Protein AF-A0A9P1CPJ7-F1 (afdb_monomer)

InterPro domains:
  IPR000571 Zinc finger, CCCH-type [PS50103] (165-188)

Sequence (291 aa):
MANFRYLHTFIDEESAGVELPRSRSCPDLSQAHVDADEQNSPEHAMAIYVAELWPRTQILTGLMRVAPVQQPVAAVPVDGEEVESVAADELPTNMGPEEPILPDMAATETIAAEADMKTEMGRQEASQEEDAQKCDSAAATSSATPVRHALIQGSRGHPFLCARPCIRLAKGSCHMGDACVYCHHSTHPRFAALDKRQRLQVHNMDKSTFLWTLLPHISRSLADARLEAPELLEIIEWEVDAQQVYHRDRHLDRTLRQMPLSALLACIVARETNLQSLLQEQITQLRQRLP

Organism: NCBI:txid2562237

Mean predicted aligned error: 18.73 Å

Solvent-accessible surface area (backbone atoms only — not comparable to full-atom values): 19767 Å² total; per-residue (Å²): 137,85,83,82,78,81,79,77,81,80,77,85,84,81,76,77,89,74,89,72,84,81,80,92,80,75,84,83,87,84,80,81,91,72,81,88,66,92,73,75,46,70,66,52,58,49,51,52,52,54,62,63,46,55,64,56,52,53,57,56,58,62,74,64,66,70,72,81,78,80,77,84,87,77,88,77,92,75,85,85,81,91,79,80,90,80,79,90,83,84,87,78,91,81,89,79,88,83,78,84,82,76,86,76,87,78,92,87,77,92,76,89,76,89,79,90,73,90,78,87,82,82,91,77,89,76,88,76,88,83,81,91,79,85,75,93,72,75,91,69,81,71,77,76,68,79,74,66,51,75,72,23,67,8,24,24,20,62,90,44,53,25,41,63,72,31,70,48,43,78,73,72,59,55,92,54,61,69,77,31,68,36,11,63,64,90,81,70,83,90,58,52,72,79,51,78,66,52,47,51,50,62,68,68,43,55,71,41,61,41,48,56,65,46,46,67,43,48,56,48,42,29,57,77,66,72,51,90,54,67,70,62,48,49,61,52,52,75,62,33,68,89,86,70,90,76,87,82,56,68,68,56,52,58,42,54,66,46,38,43,47,38,56,58,51,46,56,48,50,76,68,38,75,87,51,28,62,62,50,52,50,51,53,50,55,54,29,69,76,35,102

Secondary structure (DSSP, 8-state):
-------------------------------------TT--HHHHHHHHHHHHHHHHHHHHHHT-PPP-PPP--PPP-----------------------------------------------------------------------GGGSGGGTTTTTTPPPB-HHHHTT--TTGGG--SB--S---------HHHHHHHHHS-HHHHHHHHHHHHHHHHHHTT---HHHHHHHHHTS-TT--PPP-HHHHHHHTTS-HHHHHHHHHTT-HHHHHHHHHHHHHHHHH--

Structure (mmCIF, N/CA/C/O backbone):
data_AF-A0A9P1CPJ7-F1
#
_entry.id   AF-A0A9P1CPJ7-F1
#
loop_
_atom_site.group_PDB
_atom_site.id
_atom_site.type_symbol
_atom_site.label_atom_id
_atom_site.label_alt_id
_atom_site.label_comp_id
_atom_site.label_asym_id
_atom_site.label_entity_id
_atom_site.label_seq_id
_atom_site.pdbx_PDB_ins_code
_atom_site.Cartn_x
_atom_site.Cartn_y
_atom_site.Cartn_z
_atom_site.occupancy
_atom_site.B_iso_or_equiv
_atom_site.auth_seq_id
_atom_site.auth_comp_id
_atom_site.auth_asym_id
_atom_site.auth_atom_id
_atom_site.pdbx_PDB_model_num
ATOM 1 N N . MET A 1 1 ? 2.812 25.144 -9.785 1.00 36.53 1 MET A N 1
ATOM 2 C CA . MET A 1 1 ? 1.570 24.411 -9.458 1.00 36.53 1 MET A CA 1
ATOM 3 C C . MET A 1 1 ? 1.273 23.464 -10.612 1.00 36.53 1 MET A C 1
ATOM 5 O O . MET A 1 1 ? 0.959 23.935 -11.696 1.00 36.53 1 MET A O 1
ATOM 9 N N . ALA A 1 2 ? 1.509 22.162 -10.441 1.00 30.84 2 ALA A N 1
ATOM 10 C CA . ALA A 1 2 ? 1.324 21.175 -11.506 1.00 30.84 2 ALA A CA 1
ATOM 11 C C . ALA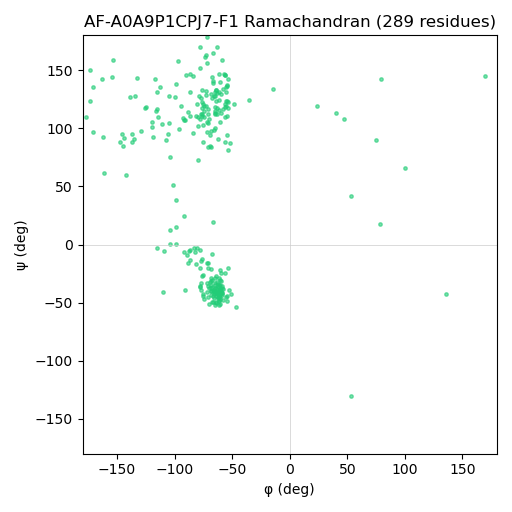 A 1 2 ? -0.123 20.659 -11.488 1.00 30.84 2 ALA A C 1
ATOM 13 O O . ALA A 1 2 ? -0.545 20.026 -10.525 1.00 30.84 2 ALA A O 1
ATOM 14 N N . ASN A 1 3 ? -0.876 20.963 -12.546 1.00 28.23 3 ASN A N 1
ATOM 15 C CA . ASN A 1 3 ? -2.240 20.483 -12.752 1.00 28.23 3 ASN A CA 1
ATOM 16 C C . ASN A 1 3 ? -2.207 19.013 -13.197 1.00 28.23 3 ASN A C 1
ATOM 18 O O . ASN A 1 3 ? -1.768 18.705 -14.306 1.00 28.23 3 ASN A O 1
ATOM 22 N N . PHE A 1 4 ? -2.681 18.102 -12.348 1.00 33.59 4 PHE A N 1
ATOM 23 C CA . PHE A 1 4 ? -2.887 16.703 -12.719 1.00 33.59 4 PHE A CA 1
ATOM 24 C C . PHE A 1 4 ? -4.198 16.568 -13.499 1.00 33.59 4 PHE A C 1
ATOM 26 O O . PHE A 1 4 ? -5.284 16.557 -12.926 1.00 33.59 4 PHE A O 1
ATOM 33 N N . ARG A 1 5 ? -4.101 16.445 -14.828 1.00 39.22 5 ARG A N 1
ATOM 34 C CA . ARG A 1 5 ? -5.216 15.991 -15.668 1.00 39.22 5 ARG A CA 1
ATOM 35 C C . ARG A 1 5 ? -5.365 14.477 -15.511 1.00 39.22 5 ARG A C 1
ATOM 37 O O . ARG A 1 5 ? -4.517 13.720 -15.981 1.00 39.22 5 ARG A O 1
ATOM 44 N N . TYR A 1 6 ? -6.442 14.041 -14.865 1.00 40.72 6 TYR A N 1
ATOM 45 C CA . TYR A 1 6 ? -6.896 12.654 -14.939 1.00 40.72 6 TYR A CA 1
ATOM 46 C C . TYR A 1 6 ? -7.328 12.361 -16.381 1.00 40.72 6 TYR A C 1
ATOM 48 O O . TYR A 1 6 ? -8.299 12.929 -16.876 1.00 40.72 6 TYR A O 1
ATOM 56 N N . LEU A 1 7 ? -6.591 11.487 -17.067 1.00 41.78 7 LEU A N 1
ATOM 57 C CA . LEU A 1 7 ? -7.043 10.903 -18.325 1.00 41.78 7 LEU A CA 1
ATOM 58 C C . LEU A 1 7 ? -8.174 9.923 -18.007 1.00 41.78 7 LEU A C 1
ATOM 60 O O . LEU A 1 7 ? -7.946 8.829 -17.488 1.00 41.78 7 LEU A O 1
ATOM 64 N N . HIS A 1 8 ? -9.394 10.362 -18.307 1.00 35.91 8 HIS A N 1
ATOM 65 C CA . HIS A 1 8 ? -10.575 9.521 -18.422 1.00 35.91 8 HIS A CA 1
ATOM 66 C C . HIS A 1 8 ? -10.260 8.392 -19.412 1.00 35.91 8 HIS A C 1
ATOM 68 O O . HIS A 1 8 ? -9.860 8.643 -20.549 1.00 35.91 8 HIS A O 1
ATOM 74 N N . THR A 1 9 ? -10.398 7.144 -18.975 1.00 43.84 9 THR A N 1
ATOM 75 C CA . THR A 1 9 ? -10.343 5.997 -19.882 1.00 43.84 9 THR A CA 1
ATOM 76 C C . THR A 1 9 ? -11.665 5.958 -20.639 1.00 43.84 9 THR A C 1
ATOM 78 O O . THR A 1 9 ? -12.698 5.603 -20.081 1.00 43.84 9 THR A O 1
ATOM 81 N N . PHE A 1 10 ? -11.633 6.409 -21.892 1.00 41.28 10 PHE A N 1
ATOM 82 C CA . PHE A 1 10 ? -12.694 6.185 -22.867 1.00 41.28 10 PHE A CA 1
ATOM 83 C C . PHE A 1 10 ? -12.766 4.683 -23.156 1.00 41.28 10 PHE A C 1
ATOM 85 O O . PHE A 1 10 ? -11.808 4.089 -23.652 1.00 41.28 10 PHE A O 1
ATOM 92 N N . ILE A 1 11 ? -13.887 4.069 -22.791 1.00 44.03 11 ILE A N 1
ATOM 93 C CA . ILE A 1 11 ? -14.372 2.859 -23.445 1.00 44.03 11 ILE A CA 1
ATOM 94 C C . ILE A 1 11 ? -15.281 3.389 -24.552 1.00 44.03 11 ILE A C 1
ATOM 96 O O . ILE A 1 11 ? -16.348 3.920 -24.253 1.00 44.03 11 ILE A O 1
ATOM 100 N N . ASP A 1 12 ? -14.830 3.311 -25.802 1.00 39.31 12 ASP A N 1
ATOM 101 C CA . ASP A 1 12 ? -15.698 3.515 -26.959 1.00 39.31 12 ASP A CA 1
ATOM 102 C C . ASP A 1 12 ? -16.676 2.333 -27.026 1.00 39.31 12 ASP A C 1
ATOM 104 O O . ASP A 1 12 ? -16.343 1.238 -27.481 1.00 39.31 12 ASP A O 1
ATOM 108 N N . GLU A 1 13 ? -17.886 2.542 -26.509 1.00 49.66 13 GLU A N 1
ATOM 109 C CA . GLU A 1 13 ? -19.037 1.670 -26.737 1.00 49.66 13 GLU A CA 1
ATOM 110 C C . GLU A 1 13 ? -19.658 1.980 -28.110 1.00 49.66 13 GLU A C 1
ATOM 112 O O . GLU A 1 13 ? -20.747 2.533 -28.211 1.00 49.66 13 GLU A O 1
ATOM 117 N N . GLU A 1 14 ? -18.988 1.578 -29.191 1.00 52.28 14 GLU A N 1
ATOM 118 C CA . GLU A 1 14 ? -19.657 1.302 -30.471 1.00 52.28 14 GLU A CA 1
ATOM 119 C C . GLU A 1 14 ? -19.759 -0.216 -30.650 1.00 52.28 14 GLU A C 1
ATOM 121 O O . GLU A 1 14 ? -19.010 -0.854 -31.387 1.00 52.28 14 GLU A O 1
ATOM 126 N N . SER A 1 15 ? -20.693 -0.826 -29.918 1.00 47.03 15 SER A N 1
ATOM 127 C CA . SER A 1 15 ? -21.110 -2.209 -30.159 1.00 47.03 15 SER A CA 1
ATOM 128 C C . SER A 1 15 ? -22.361 -2.209 -31.028 1.00 47.03 15 SER A C 1
ATOM 130 O O . SER A 1 15 ? -23.477 -2.010 -30.550 1.00 47.03 15 SER A O 1
ATOM 132 N N . ALA A 1 16 ? -22.154 -2.436 -32.325 1.00 50.25 16 ALA A N 1
ATOM 133 C CA . ALA A 1 16 ? -23.210 -2.781 -33.262 1.00 50.25 16 ALA A CA 1
ATOM 134 C C . ALA A 1 16 ? -23.968 -4.027 -32.770 1.00 50.25 16 ALA A C 1
ATOM 136 O O . ALA A 1 16 ? -23.368 -5.003 -32.313 1.00 50.25 16 ALA A O 1
ATOM 137 N N . GLY A 1 17 ? -25.298 -3.962 -32.853 1.00 51.03 17 GLY A N 1
ATOM 138 C CA . GLY A 1 17 ? -26.226 -4.953 -32.323 1.00 51.03 17 GLY A CA 1
ATOM 139 C C . GLY A 1 17 ? -25.956 -6.373 -32.816 1.00 51.03 17 GLY A C 1
ATOM 140 O O . GLY A 1 17 ? -26.220 -6.711 -33.967 1.00 51.03 17 GLY A O 1
ATOM 141 N N . VAL A 1 18 ? -25.495 -7.220 -31.900 1.00 56.03 18 VAL A N 1
ATOM 142 C CA . VAL A 1 18 ? -25.585 -8.674 -32.015 1.00 56.03 18 VAL A CA 1
ATOM 143 C C . VAL A 1 18 ? -26.589 -9.124 -30.961 1.00 56.03 18 VAL A C 1
ATOM 145 O O . VAL A 1 18 ? -26.296 -9.137 -29.766 1.00 56.03 18 VAL A O 1
ATOM 148 N N . GLU A 1 19 ? -27.803 -9.447 -31.404 1.00 51.88 19 GLU A N 1
ATOM 149 C CA . GLU A 1 19 ? -28.826 -10.070 -30.567 1.00 51.88 19 GLU A CA 1
ATOM 150 C C . GLU A 1 19 ? -28.353 -11.471 -30.160 1.00 51.88 19 GLU A C 1
ATOM 152 O O . GLU A 1 19 ? -28.453 -12.436 -30.917 1.00 51.88 19 GLU A O 1
ATOM 157 N N . LEU A 1 20 ? -27.805 -11.589 -28.951 1.00 52.75 20 LEU A N 1
ATOM 158 C CA . LEU A 1 20 ? -27.543 -12.890 -28.351 1.00 52.75 20 LEU A CA 1
ATOM 159 C C . LEU A 1 20 ? -28.862 -13.490 -27.828 1.00 52.75 20 LEU A C 1
ATOM 161 O O . LEU A 1 20 ? -29.622 -12.804 -27.135 1.00 52.75 20 LEU A O 1
ATOM 165 N N . PRO A 1 21 ? -29.147 -14.771 -28.121 1.00 54.56 21 PRO A N 1
ATOM 166 C CA . PRO A 1 21 ? -30.368 -15.430 -27.679 1.00 54.56 21 PRO A CA 1
ATOM 167 C C . PRO A 1 21 ? -30.406 -15.529 -26.150 1.00 54.56 21 PRO A C 1
ATOM 169 O O . PRO A 1 21 ? -29.515 -16.097 -25.518 1.00 54.56 21 PRO A O 1
ATOM 172 N N . ARG A 1 22 ? -31.471 -14.983 -25.551 1.00 43.69 22 ARG A N 1
ATOM 173 C CA . ARG A 1 22 ? -31.751 -15.071 -24.112 1.00 43.69 22 ARG A CA 1
ATOM 174 C C . ARG A 1 22 ? -31.964 -16.531 -23.706 1.00 43.69 22 ARG A C 1
ATOM 176 O O . ARG A 1 22 ? -32.963 -17.150 -24.075 1.00 43.69 22 ARG A O 1
ATOM 183 N N . SER A 1 23 ? -31.042 -17.065 -22.915 1.00 47.19 23 SER A N 1
ATOM 184 C CA . SER A 1 23 ? -31.164 -18.355 -22.240 1.00 47.19 23 SER A CA 1
ATOM 185 C C . SER A 1 23 ? -32.330 -18.319 -21.246 1.00 47.19 23 SER A C 1
ATOM 187 O O . SER A 1 23 ? -32.352 -17.539 -20.294 1.00 47.19 23 SER A O 1
ATOM 189 N N . ARG A 1 24 ? -33.328 -19.172 -21.492 1.00 51.59 24 ARG A N 1
ATOM 190 C CA . ARG A 1 24 ? -34.483 -19.408 -20.619 1.00 51.59 24 ARG A CA 1
ATOM 191 C C . ARG A 1 24 ? -34.060 -20.253 -19.419 1.00 51.59 24 ARG A C 1
ATOM 193 O O . ARG A 1 24 ? -34.143 -21.474 -19.474 1.00 51.59 24 ARG A O 1
ATOM 200 N N . SER A 1 25 ? -33.610 -19.619 -18.346 1.00 53.75 25 SER A N 1
ATOM 201 C CA . SER A 1 25 ? -33.363 -20.320 -17.080 1.00 53.75 25 SER A CA 1
ATOM 202 C C . SER A 1 25 ? -33.290 -19.346 -15.905 1.00 53.75 25 SER A C 1
ATOM 204 O O . SER A 1 25 ? -32.265 -19.246 -15.241 1.00 53.75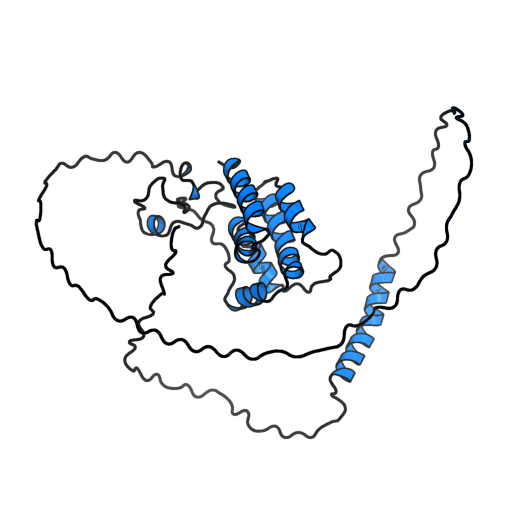 25 SER A O 1
ATOM 206 N N . CYS A 1 26 ? -34.386 -18.631 -15.651 1.00 42.28 26 CYS A N 1
ATOM 207 C CA . CYS A 1 26 ? -34.667 -18.056 -14.337 1.00 42.28 26 CYS A CA 1
ATOM 208 C C . CYS A 1 26 ? -36.054 -18.553 -13.911 1.00 42.28 26 CYS A C 1
ATOM 210 O O . CYS A 1 26 ? -37.014 -18.292 -14.640 1.00 42.28 26 CYS A O 1
ATOM 212 N N . PRO A 1 27 ? -36.177 -19.304 -12.803 1.00 48.94 27 PRO A N 1
ATOM 213 C CA . PRO A 1 27 ? -37.478 -19.639 -12.251 1.00 48.94 27 PRO A CA 1
ATOM 214 C C . PRO A 1 27 ? -38.164 -18.373 -11.729 1.00 48.94 27 PRO A C 1
ATOM 216 O O . PRO A 1 27 ? -37.536 -17.492 -11.141 1.00 48.94 27 PRO A O 1
ATOM 219 N N . ASP A 1 28 ? -39.460 -18.307 -12.002 1.00 43.84 28 ASP A N 1
ATOM 220 C CA . ASP A 1 28 ? -40.391 -17.274 -11.574 1.00 43.84 28 ASP A CA 1
ATOM 221 C C . ASP A 1 28 ? -40.530 -17.303 -10.040 1.00 43.84 28 ASP A C 1
ATOM 223 O O . ASP A 1 28 ? -40.913 -18.321 -9.465 1.00 43.84 28 ASP A O 1
ATOM 227 N N . LEU A 1 29 ? -40.162 -16.205 -9.372 1.00 50.62 29 LEU A N 1
ATOM 228 C CA . LEU A 1 29 ? -40.229 -16.045 -7.911 1.00 50.62 29 LEU A CA 1
ATOM 229 C C . LEU A 1 29 ? -41.559 -15.423 -7.450 1.00 50.62 29 LEU A C 1
ATOM 231 O O . LEU A 1 29 ? -41.627 -14.818 -6.382 1.00 50.62 29 LEU A O 1
ATOM 235 N N . SER A 1 30 ? -42.627 -15.560 -8.233 1.00 48.19 30 SER A N 1
ATOM 236 C CA . SER A 1 30 ? -43.932 -14.983 -7.912 1.00 48.19 30 SER A CA 1
ATOM 237 C C . SER A 1 30 ? -44.937 -15.993 -7.347 1.00 48.19 30 SER A C 1
ATOM 239 O O . SER A 1 30 ? -46.065 -16.049 -7.810 1.00 48.19 30 SER A O 1
ATOM 241 N N . GLN A 1 31 ? -44.584 -16.772 -6.314 1.00 54.25 31 GLN A N 1
ATOM 242 C CA . GLN A 1 31 ? -45.601 -17.364 -5.422 1.00 54.25 31 GLN A CA 1
ATOM 243 C C . GLN A 1 31 ? -44.996 -18.026 -4.178 1.00 54.25 31 GLN A C 1
ATOM 245 O O . GLN A 1 31 ? -44.620 -19.194 -4.183 1.00 54.25 31 GLN A O 1
ATOM 250 N N . ALA A 1 32 ? -44.979 -17.283 -3.074 1.00 43.94 32 ALA A N 1
ATOM 251 C CA . ALA A 1 32 ? -45.038 -17.857 -1.735 1.00 43.94 32 ALA A CA 1
ATOM 252 C C . ALA A 1 32 ? -45.848 -16.906 -0.848 1.00 43.94 32 ALA A C 1
ATOM 254 O O . ALA A 1 32 ? -45.319 -16.018 -0.188 1.00 43.94 32 ALA A O 1
ATOM 255 N N . HIS A 1 33 ? -47.165 -17.081 -0.916 1.00 51.22 33 HIS A N 1
ATOM 256 C CA . HIS A 1 33 ? -48.094 -16.666 0.123 1.00 51.22 33 HIS A CA 1
ATOM 257 C C . HIS A 1 33 ? -47.985 -17.737 1.212 1.00 51.22 33 HIS A C 1
ATOM 259 O O . HIS A 1 33 ? -48.386 -18.876 0.978 1.00 51.22 33 HIS A O 1
ATOM 265 N N . VAL A 1 34 ? -47.378 -17.413 2.351 1.00 49.34 34 VAL A N 1
ATOM 266 C CA . VAL A 1 34 ? -47.445 -18.250 3.553 1.00 49.34 34 VAL A CA 1
ATOM 267 C C . VAL A 1 34 ? -47.627 -17.316 4.733 1.00 49.34 34 VAL A C 1
ATOM 269 O O . VAL A 1 34 ? -46.920 -16.317 4.864 1.00 49.34 34 VAL A O 1
ATOM 272 N N . ASP A 1 35 ? -48.654 -17.627 5.502 1.00 43.06 35 ASP A N 1
ATOM 273 C CA . ASP A 1 35 ? -49.195 -16.834 6.584 1.00 43.06 35 ASP A CA 1
ATOM 274 C C . ASP A 1 35 ? -48.152 -16.486 7.649 1.00 43.06 35 ASP A C 1
ATOM 276 O O . ASP A 1 35 ? -47.222 -17.241 7.941 1.00 43.06 35 ASP A O 1
ATOM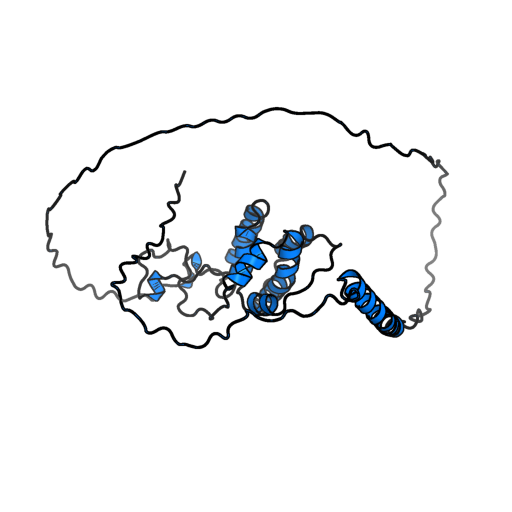 280 N N . ALA A 1 36 ? -48.327 -15.288 8.197 1.00 51.06 36 ALA A N 1
ATOM 281 C CA . ALA A 1 36 ? -47.535 -14.723 9.266 1.00 51.06 36 ALA A CA 1
ATOM 282 C C . ALA A 1 36 ? -47.638 -15.594 10.525 1.00 51.06 36 ALA A C 1
ATOM 284 O O . ALA A 1 36 ? -48.640 -15.551 11.234 1.00 51.06 36 ALA A O 1
ATOM 285 N N . ASP A 1 37 ? -46.578 -16.347 10.810 1.00 53.16 37 ASP A N 1
ATOM 286 C CA . ASP A 1 37 ? -46.319 -16.862 12.148 1.00 53.16 37 ASP A CA 1
ATOM 287 C C . ASP A 1 37 ? -45.544 -15.785 12.919 1.00 53.16 37 ASP A C 1
ATOM 289 O O . ASP A 1 37 ? -44.387 -15.464 12.627 1.00 53.16 37 ASP A O 1
ATOM 293 N N . GLU A 1 38 ? -46.218 -15.197 13.903 1.00 57.31 38 GLU A N 1
ATOM 294 C CA . GLU A 1 38 ? -45.816 -14.066 14.755 1.00 57.31 38 GLU A CA 1
ATOM 295 C C . GLU A 1 38 ? -44.630 -14.392 15.697 1.00 57.31 38 GLU A C 1
ATOM 297 O O . GLU A 1 38 ? -44.396 -13.717 16.696 1.00 57.31 38 GLU A O 1
ATOM 302 N N . GLN A 1 39 ? -43.863 -15.444 15.394 1.00 57.19 39 GLN A N 1
ATOM 303 C CA . GLN A 1 39 ? -42.756 -15.960 16.208 1.00 57.19 39 GLN A CA 1
ATOM 304 C C . GLN A 1 39 ? -41.372 -15.717 15.592 1.00 57.19 39 GLN A C 1
ATOM 306 O O . GLN A 1 39 ? -40.361 -15.945 16.252 1.00 57.19 39 GLN A O 1
ATOM 311 N N . ASN A 1 40 ? -41.298 -15.189 14.366 1.00 60.47 40 ASN A N 1
ATOM 312 C CA . ASN A 1 40 ? -40.032 -14.894 13.683 1.00 60.47 40 ASN A CA 1
ATOM 313 C C . ASN A 1 40 ? -39.624 -13.413 13.792 1.00 60.47 40 ASN A C 1
ATOM 315 O O . ASN A 1 40 ? -39.110 -12.816 12.845 1.00 60.47 40 ASN A O 1
ATOM 319 N N . SER A 1 41 ? -39.854 -12.800 14.959 1.00 76.31 41 SER A N 1
ATOM 320 C CA . SER A 1 41 ? -39.275 -11.486 15.245 1.00 76.31 41 SER A CA 1
ATOM 321 C C . SER A 1 41 ? -37.743 -11.610 15.283 1.00 76.31 41 SER A C 1
ATOM 323 O O . SER A 1 41 ? -37.224 -12.513 15.952 1.00 76.31 41 SER A O 1
ATOM 325 N N . PRO A 1 42 ? -36.992 -10.713 14.617 1.00 77.81 42 PRO A N 1
ATOM 326 C CA . PRO A 1 42 ? -35.529 -10.699 14.675 1.00 77.81 42 PRO A CA 1
ATOM 327 C C . PRO A 1 42 ? -34.998 -10.590 16.114 1.00 77.81 42 PRO A C 1
ATOM 329 O O . PRO A 1 42 ? -33.904 -11.071 16.408 1.00 77.81 42 PRO A O 1
ATOM 332 N N . GLU A 1 43 ? -35.791 -10.040 17.036 1.00 78.25 43 GLU A N 1
ATOM 333 C CA . GLU A 1 43 ? -35.470 -9.995 18.464 1.00 78.25 43 GLU A CA 1
ATOM 334 C C . GLU A 1 43 ? -35.482 -11.387 19.109 1.00 78.25 43 GLU A C 1
ATOM 336 O O . GLU A 1 43 ? -34.622 -11.691 19.935 1.00 78.25 43 GLU A O 1
ATOM 341 N N . HIS A 1 44 ? -36.395 -12.269 18.690 1.00 80.75 44 HIS A N 1
ATOM 342 C CA . HIS A 1 44 ? -36.479 -13.638 19.200 1.00 80.75 44 HIS A CA 1
ATOM 343 C C . HIS A 1 44 ? -35.312 -14.494 18.688 1.00 80.75 44 HIS A C 1
ATOM 345 O O . HIS A 1 44 ? -34.684 -15.221 19.458 1.00 80.75 44 HIS A O 1
ATOM 351 N N . ALA A 1 45 ? -34.944 -14.329 17.413 1.00 83.31 45 ALA A N 1
ATOM 352 C CA . ALA A 1 45 ? -33.756 -14.965 16.844 1.00 83.31 45 ALA A CA 1
ATOM 353 C C . ALA A 1 45 ? -32.465 -14.509 17.553 1.00 83.31 45 ALA A C 1
ATOM 355 O O . ALA A 1 45 ? -31.585 -15.325 17.839 1.00 83.31 45 ALA A O 1
ATOM 356 N N . MET A 1 46 ? -32.366 -13.221 17.897 1.00 86.81 46 MET A N 1
ATOM 357 C CA . MET A 1 46 ? -31.220 -12.681 18.629 1.00 86.81 46 MET A CA 1
ATOM 358 C C . MET A 1 46 ? -31.182 -13.161 20.089 1.00 86.81 46 MET A C 1
ATOM 360 O O . MET A 1 46 ? -30.108 -13.496 20.589 1.00 86.81 46 MET A O 1
ATOM 364 N N . ALA A 1 47 ? -32.335 -13.280 20.753 1.00 84.69 47 ALA A N 1
ATOM 365 C CA . ALA A 1 47 ? -32.430 -13.823 22.108 1.00 84.69 47 ALA A CA 1
ATOM 366 C C . ALA A 1 47 ? -31.986 -15.297 22.183 1.00 84.69 47 ALA A C 1
ATOM 368 O O . ALA A 1 47 ? -31.230 -15.659 23.086 1.00 84.69 47 ALA A O 1
ATOM 369 N N . ILE A 1 48 ? -32.383 -16.129 21.209 1.00 86.31 48 ILE A N 1
ATOM 370 C CA . ILE A 1 48 ? -31.938 -17.531 21.114 1.00 86.31 48 ILE A CA 1
ATOM 371 C C . ILE A 1 48 ? -30.417 -17.598 20.911 1.00 86.31 48 ILE A C 1
ATOM 373 O O . ILE A 1 48 ? -29.730 -18.339 21.613 1.00 86.31 48 ILE A O 1
ATOM 377 N N . TYR A 1 49 ? -29.869 -16.771 20.016 1.00 88.06 49 TYR A N 1
ATOM 378 C CA . TYR A 1 49 ? -28.428 -16.731 19.754 1.00 88.06 49 TYR A CA 1
ATOM 379 C C . TYR A 1 49 ? -27.605 -16.335 20.994 1.00 88.06 49 TYR A C 1
ATOM 381 O O . TYR A 1 49 ? -26.592 -16.969 21.298 1.00 88.06 49 TYR A O 1
ATOM 389 N N . VAL A 1 50 ? -28.050 -15.326 21.753 1.00 87.62 50 VAL A N 1
ATOM 390 C CA . VAL A 1 50 ? -27.387 -14.903 23.002 1.00 87.62 50 VAL A CA 1
ATOM 391 C C . VAL A 1 50 ? -27.471 -15.996 24.075 1.00 87.62 50 VAL A C 1
ATOM 393 O O . VAL A 1 50 ? -26.477 -16.261 24.758 1.00 87.62 50 VAL A O 1
ATOM 396 N N . ALA A 1 51 ? -28.616 -16.678 24.192 1.00 88.44 51 ALA A N 1
ATOM 397 C CA . ALA A 1 51 ? -28.800 -17.775 25.140 1.00 88.44 51 ALA A CA 1
ATOM 398 C C . ALA A 1 51 ? -27.896 -18.987 24.836 1.00 88.44 51 ALA A C 1
ATOM 400 O O . ALA A 1 51 ? -27.387 -19.613 25.764 1.00 88.44 51 ALA A O 1
ATOM 401 N N . GLU A 1 52 ? -27.629 -19.293 23.561 1.00 90.19 52 GLU A N 1
ATOM 402 C CA . GLU A 1 52 ? -26.703 -20.369 23.166 1.00 90.19 52 GLU A CA 1
ATOM 403 C C . GLU A 1 52 ? -25.217 -20.013 23.350 1.00 90.19 52 GLU A C 1
ATOM 405 O O . GLU A 1 52 ? -24.370 -20.895 23.537 1.00 90.19 52 GLU A O 1
ATOM 410 N N . LEU A 1 53 ? -24.871 -18.725 23.305 1.00 86.19 53 LEU A N 1
ATOM 411 C CA . LEU A 1 53 ? -23.495 -18.246 23.464 1.00 86.19 53 LEU A CA 1
ATOM 412 C C . LEU A 1 53 ? -23.018 -18.252 24.920 1.00 86.19 53 LEU A C 1
ATOM 414 O O . LEU A 1 53 ? -21.839 -18.513 25.171 1.00 86.19 53 LEU A O 1
ATOM 418 N N . TRP A 1 54 ? -23.917 -18.013 25.876 1.00 84.94 54 TRP A N 1
ATOM 419 C CA . TRP A 1 54 ? -23.571 -17.894 27.297 1.00 84.94 54 TRP A CA 1
ATOM 420 C C . TRP A 1 54 ? -22.944 -19.163 27.921 1.00 84.94 54 TRP A C 1
ATOM 422 O O . TRP A 1 54 ? -21.947 -19.053 28.638 1.00 84.94 54 TRP A O 1
ATOM 432 N N . PRO A 1 55 ? -23.413 -20.394 27.635 1.00 80.69 55 PRO A N 1
ATOM 433 C CA . PRO A 1 55 ? -22.756 -21.604 28.133 1.00 80.69 55 PRO A CA 1
ATOM 434 C C . PRO A 1 55 ? -21.376 -21.839 27.501 1.00 80.69 55 PRO A C 1
ATOM 436 O O . PRO A 1 55 ? -20.473 -22.375 28.144 1.00 80.69 55 PRO A O 1
ATOM 439 N N . ARG A 1 56 ? -21.184 -21.427 26.238 1.00 79.94 56 ARG A N 1
ATOM 440 C CA . ARG A 1 56 ? -19.917 -21.613 25.510 1.00 79.94 56 ARG A CA 1
ATOM 441 C C . ARG A 1 56 ? -18.810 -20.708 26.038 1.00 79.94 56 ARG A C 1
ATOM 443 O O . ARG A 1 56 ? -17.658 -21.139 26.099 1.00 79.94 56 ARG A O 1
ATOM 450 N N . THR A 1 57 ? -19.145 -19.491 26.460 1.00 72.69 57 THR A N 1
ATOM 451 C CA . THR A 1 57 ? -18.176 -18.587 27.090 1.00 72.69 57 THR A CA 1
ATOM 452 C C . THR A 1 57 ? -17.743 -19.096 28.463 1.00 72.69 57 THR A C 1
ATOM 454 O O . THR A 1 57 ? -16.549 -19.065 28.748 1.00 72.69 57 THR A O 1
ATOM 457 N N . GLN A 1 58 ? -18.638 -19.688 29.265 1.00 73.00 58 GLN A N 1
ATOM 458 C CA . GLN A 1 58 ? -18.265 -20.260 30.570 1.00 73.00 58 GLN A CA 1
ATOM 459 C C . GLN A 1 58 ? -17.251 -21.414 30.473 1.00 73.00 58 GLN A C 1
ATOM 461 O O . GLN A 1 58 ? -16.353 -21.512 31.312 1.00 73.00 58 GLN A O 1
ATOM 466 N N . ILE A 1 59 ? -17.334 -22.257 29.436 1.00 72.75 59 ILE A N 1
ATOM 467 C CA . ILE A 1 59 ? -16.361 -23.343 29.209 1.00 72.75 59 ILE A CA 1
ATOM 468 C C . ILE A 1 59 ? -14.972 -22.774 28.878 1.00 72.75 59 ILE A C 1
ATOM 470 O O . ILE A 1 59 ? -13.960 -23.266 29.379 1.00 72.75 59 ILE A O 1
ATOM 474 N N . LEU A 1 60 ? -14.916 -21.706 28.077 1.00 66.12 60 LEU A N 1
ATOM 475 C CA . LEU A 1 60 ? -13.663 -21.032 27.725 1.00 66.12 60 LEU A CA 1
ATOM 476 C C . LEU A 1 60 ? -13.033 -20.320 28.929 1.00 66.12 60 LEU A C 1
ATOM 478 O O . LEU A 1 60 ? -11.823 -20.413 29.125 1.00 66.12 60 LEU A O 1
ATOM 482 N N . THR A 1 61 ? -13.835 -19.673 29.777 1.00 66.56 61 THR A N 1
ATOM 483 C CA . THR A 1 61 ? -13.327 -19.014 30.990 1.00 66.56 61 THR A CA 1
ATOM 484 C C . THR A 1 61 ? -12.848 -20.027 32.037 1.00 66.56 61 THR A C 1
ATOM 486 O O . THR A 1 61 ? -11.870 -19.770 32.737 1.00 66.56 61 THR A O 1
ATOM 489 N N . GLY A 1 62 ? -13.468 -21.211 32.114 1.00 63.47 62 GLY A N 1
ATOM 490 C CA . GLY A 1 62 ? -13.034 -22.294 33.004 1.00 63.47 62 GLY A CA 1
ATOM 491 C C . GLY A 1 62 ? -11.655 -22.873 32.659 1.00 63.47 62 GLY A C 1
ATOM 492 O O . GLY A 1 62 ? -10.900 -23.230 33.562 1.00 63.47 62 GLY A O 1
ATOM 493 N N . LEU A 1 63 ? -11.291 -22.906 31.371 1.00 57.47 63 LEU A N 1
ATOM 494 C CA . LEU A 1 63 ? -9.987 -23.395 30.898 1.00 57.47 63 LEU A CA 1
ATOM 495 C C . LEU A 1 63 ? -8.834 -22.402 31.114 1.00 57.47 63 LEU A C 1
ATOM 497 O O . LEU A 1 63 ? -7.674 -22.799 31.043 1.00 57.47 63 LEU A O 1
ATOM 501 N N . MET A 1 64 ? -9.129 -21.134 31.420 1.00 54.44 64 MET A N 1
ATOM 502 C CA . MET A 1 64 ? -8.121 -20.096 31.670 1.00 54.44 64 MET A CA 1
ATOM 503 C C . MET A 1 64 ? -7.837 -19.838 33.155 1.00 54.44 64 MET A C 1
ATOM 505 O O . MET A 1 64 ? -7.183 -18.848 33.486 1.00 54.44 64 MET A O 1
ATOM 509 N N . ARG A 1 65 ? -8.249 -20.728 34.071 1.00 52.44 65 ARG A N 1
ATOM 510 C CA . ARG A 1 65 ? -7.686 -20.729 35.432 1.00 52.44 65 ARG A CA 1
ATOM 511 C C . ARG A 1 65 ? -6.227 -21.180 35.375 1.00 52.44 65 ARG A C 1
ATOM 513 O O . ARG A 1 65 ? -5.900 -22.344 35.587 1.00 52.44 65 ARG A O 1
ATOM 520 N N . VAL A 1 66 ? -5.355 -20.223 35.077 1.00 52.69 66 VAL A N 1
ATOM 521 C CA . VAL A 1 66 ? -3.913 -20.315 35.280 1.00 52.69 66 VAL A CA 1
ATOM 522 C C . VAL A 1 66 ? -3.696 -20.655 36.752 1.00 52.69 66 VAL A C 1
ATOM 524 O O . VAL A 1 66 ? -4.152 -19.931 37.639 1.00 52.69 66 VAL A O 1
ATOM 527 N N . ALA A 1 67 ? -3.065 -21.801 37.009 1.00 48.56 67 ALA A N 1
ATOM 528 C CA . ALA A 1 67 ? -2.659 -22.183 38.352 1.00 48.56 67 ALA A CA 1
ATOM 529 C C . ALA A 1 67 ? -1.806 -21.049 38.950 1.00 48.56 67 ALA A C 1
ATOM 531 O O . ALA A 1 67 ? -0.955 -20.510 38.236 1.00 48.56 67 ALA A O 1
ATOM 532 N N . PRO A 1 68 ? -2.017 -20.664 40.222 1.00 50.66 68 PRO A N 1
ATOM 533 C CA . PRO A 1 68 ? -1.193 -19.646 40.854 1.00 50.66 68 PRO A CA 1
ATOM 534 C C . PRO A 1 68 ? 0.269 -20.085 40.771 1.00 50.66 68 PRO A C 1
ATOM 536 O O . PRO A 1 68 ? 0.646 -21.145 41.275 1.00 50.66 68 PRO A O 1
ATOM 539 N N . VAL A 1 69 ? 1.074 -19.280 40.080 1.00 59.22 69 VAL A N 1
ATOM 540 C CA . VAL A 1 69 ? 2.521 -19.453 39.996 1.00 59.22 69 VAL A CA 1
ATOM 541 C C . VAL A 1 69 ? 3.054 -19.378 41.422 1.00 59.22 69 VAL A C 1
ATOM 543 O O . VAL A 1 69 ? 2.950 -18.343 42.078 1.00 59.22 69 VAL A O 1
ATOM 546 N N . GLN A 1 70 ? 3.581 -20.496 41.920 1.00 54.75 70 GLN A N 1
ATOM 547 C CA . GLN A 1 70 ? 4.314 -20.518 43.178 1.00 54.75 70 GLN A CA 1
ATOM 548 C C . GLN A 1 70 ? 5.531 -19.600 43.029 1.00 54.75 70 GLN A C 1
ATOM 550 O O . GLN A 1 70 ? 6.401 -19.841 42.193 1.00 54.75 70 GLN A O 1
ATOM 555 N N . GLN A 1 71 ? 5.562 -18.525 43.817 1.00 56.19 71 GLN A N 1
ATOM 556 C CA . GLN A 1 71 ? 6.723 -17.650 43.932 1.00 56.19 71 GLN A CA 1
ATOM 557 C C . GLN A 1 71 ? 7.908 -18.440 44.510 1.00 56.19 71 GLN A C 1
ATOM 559 O O . GLN A 1 71 ? 7.752 -19.077 45.556 1.00 56.19 71 GLN A O 1
ATOM 564 N N . PRO A 1 72 ? 9.102 -18.388 43.895 1.00 57.97 72 PRO A N 1
ATOM 565 C CA . PRO A 1 72 ? 10.304 -18.881 44.539 1.00 57.97 72 PRO A CA 1
ATOM 566 C C . PRO A 1 72 ? 10.728 -17.920 45.655 1.00 57.97 72 PRO A C 1
ATOM 568 O O . PRO A 1 72 ? 11.030 -16.748 45.434 1.00 57.97 72 PRO A O 1
ATOM 571 N N . VAL A 1 73 ? 10.745 -18.462 46.868 1.00 57.06 73 VAL A N 1
ATOM 572 C CA . VAL A 1 73 ? 11.321 -17.869 48.072 1.00 57.06 73 VAL A CA 1
ATOM 573 C C . VAL A 1 73 ? 12.845 -17.970 47.977 1.00 57.06 73 VAL A C 1
ATOM 575 O O . VAL A 1 73 ? 13.380 -19.075 48.004 1.00 57.06 73 VAL A O 1
ATOM 578 N N . ALA A 1 74 ? 13.539 -16.836 47.902 1.00 49.31 74 ALA A N 1
ATOM 579 C CA . ALA A 1 74 ? 14.916 -16.688 48.381 1.00 49.31 74 ALA A CA 1
ATOM 580 C C . ALA A 1 74 ? 15.239 -15.195 48.539 1.00 49.31 74 ALA A C 1
ATOM 582 O O . ALA A 1 74 ? 15.644 -14.519 47.597 1.00 49.31 74 ALA A O 1
ATOM 583 N N . ALA A 1 75 ? 15.013 -14.687 49.749 1.00 43.69 75 ALA A N 1
ATOM 584 C CA . ALA A 1 75 ? 15.470 -13.376 50.179 1.00 43.69 75 ALA A CA 1
ATOM 585 C C . ALA A 1 75 ? 16.990 -13.408 50.406 1.00 43.69 75 ALA A C 1
ATOM 587 O O . ALA A 1 75 ? 17.491 -14.266 51.134 1.00 43.69 75 ALA A O 1
ATOM 588 N N . VAL A 1 76 ? 17.706 -12.458 49.806 1.00 57.28 76 VAL A N 1
ATOM 589 C CA . VAL A 1 76 ? 19.060 -12.067 50.214 1.00 57.28 76 VAL A CA 1
ATOM 590 C C . VAL A 1 76 ? 18.911 -10.795 51.055 1.00 57.28 76 VAL A C 1
ATOM 592 O O . VAL A 1 76 ? 18.257 -9.861 50.587 1.00 57.28 76 VAL A O 1
ATOM 595 N N . PRO A 1 77 ? 19.459 -10.741 52.281 1.00 56.41 77 PRO A N 1
ATOM 596 C CA . PRO A 1 77 ? 19.436 -9.536 53.095 1.00 56.41 77 PRO A CA 1
ATOM 597 C C . PRO A 1 77 ? 20.494 -8.562 52.569 1.00 56.41 77 PRO A C 1
ATOM 599 O O . PRO A 1 77 ? 21.662 -8.926 52.432 1.00 56.41 77 PRO A O 1
ATOM 602 N N . VAL A 1 78 ? 20.081 -7.335 52.259 1.00 60.47 78 VAL A N 1
ATOM 603 C CA . VAL A 1 78 ? 20.991 -6.202 52.078 1.00 60.47 78 VAL A CA 1
ATOM 604 C C . VAL A 1 78 ? 20.659 -5.209 53.177 1.00 60.47 78 VAL A C 1
ATOM 606 O O . VAL A 1 78 ? 19.528 -4.732 53.275 1.00 60.47 78 VAL A O 1
ATOM 609 N N . ASP A 1 79 ? 21.656 -5.013 54.034 1.00 51.28 79 ASP A N 1
ATOM 610 C CA . ASP A 1 79 ? 21.668 -4.095 55.160 1.00 51.28 79 ASP A CA 1
ATOM 611 C C . ASP A 1 79 ? 21.386 -2.656 54.723 1.00 51.28 79 ASP A C 1
ATOM 613 O O . ASP A 1 79 ? 21.709 -2.234 53.611 1.00 51.28 79 ASP A O 1
ATOM 617 N N . GLY A 1 80 ? 20.712 -1.945 55.620 1.00 52.62 80 GLY A N 1
ATOM 618 C CA . GLY A 1 80 ? 20.079 -0.673 55.343 1.00 52.62 80 GLY A CA 1
ATOM 619 C C . GLY A 1 80 ? 21.001 0.533 55.295 1.00 52.62 80 GLY A C 1
ATOM 620 O O . GLY A 1 80 ? 22.133 0.513 55.762 1.00 52.62 80 GLY A O 1
ATOM 621 N N . GLU A 1 81 ? 20.409 1.624 54.828 1.00 51.41 81 GLU A N 1
ATOM 622 C CA . GLU A 1 81 ? 20.684 2.955 55.342 1.00 51.41 81 GLU A CA 1
ATOM 623 C C . GLU A 1 81 ? 19.347 3.669 55.546 1.00 51.41 81 GLU A C 1
ATOM 625 O O . GLU A 1 81 ? 18.470 3.691 54.679 1.00 51.41 81 GLU A O 1
ATOM 630 N N . GLU A 1 82 ? 19.192 4.180 56.762 1.00 54.28 82 GLU A N 1
ATOM 631 C CA . GLU A 1 82 ? 18.115 5.044 57.207 1.00 54.28 82 GLU A CA 1
ATOM 632 C C . GLU A 1 82 ? 18.233 6.398 56.502 1.00 54.28 82 GLU A C 1
ATOM 634 O O . GLU A 1 82 ? 19.266 7.054 56.609 1.00 54.28 82 GLU A O 1
ATOM 639 N N . VAL A 1 83 ? 17.167 6.860 55.844 1.00 51.53 83 VAL A N 1
ATOM 640 C CA . VAL A 1 83 ? 17.003 8.289 55.554 1.00 51.53 83 VAL A CA 1
ATOM 641 C C . VAL A 1 83 ? 15.555 8.694 55.816 1.00 51.53 83 VAL A C 1
ATOM 643 O O . VAL A 1 83 ? 14.651 8.475 55.017 1.00 51.53 83 VAL A O 1
ATOM 646 N N . GLU A 1 84 ? 15.379 9.199 57.031 1.00 51.94 84 GLU A N 1
ATOM 647 C CA . GLU A 1 84 ? 14.706 10.449 57.380 1.00 51.94 84 GLU A CA 1
ATOM 648 C C . GLU A 1 84 ? 13.335 10.766 56.751 1.00 51.94 84 GLU A C 1
ATOM 650 O O . GLU A 1 84 ? 13.171 11.175 55.604 1.00 51.94 84 GLU A O 1
ATOM 655 N N . SER A 1 85 ? 12.340 10.654 57.627 1.00 51.03 85 SER A N 1
ATOM 656 C CA . SER A 1 85 ? 10.983 11.175 57.540 1.00 51.03 85 SER A CA 1
ATOM 657 C C . SER A 1 85 ? 10.919 12.685 57.294 1.00 51.03 85 SER A C 1
ATOM 659 O O . SER A 1 85 ? 11.461 13.457 58.087 1.00 51.03 85 SER A O 1
ATOM 661 N N . VAL A 1 86 ? 10.109 13.112 56.322 1.00 53.66 86 VAL A N 1
ATOM 662 C CA . VAL A 1 86 ? 9.507 14.454 56.321 1.00 53.66 86 VAL A CA 1
ATOM 663 C C . VAL A 1 86 ? 8.015 14.347 56.015 1.00 53.66 86 VAL A C 1
ATOM 665 O O . VAL A 1 86 ? 7.558 13.456 55.305 1.00 53.66 86 VAL A O 1
ATOM 668 N N . ALA A 1 87 ? 7.283 15.218 56.692 1.00 45.00 87 ALA A N 1
ATOM 669 C CA . ALA A 1 87 ? 5.899 15.117 57.091 1.00 45.00 87 ALA A CA 1
ATOM 670 C C . ALA A 1 87 ? 4.848 15.276 55.980 1.00 45.00 87 ALA A C 1
ATOM 672 O O . ALA A 1 87 ? 5.100 15.800 54.901 1.00 45.00 87 ALA A O 1
ATOM 673 N N . ALA A 1 88 ? 3.655 14.820 56.368 1.00 52.50 88 ALA A N 1
ATOM 674 C CA . ALA A 1 88 ? 2.316 15.185 55.926 1.00 52.50 88 ALA A CA 1
ATOM 675 C C . ALA A 1 88 ? 2.185 16.474 55.103 1.00 52.50 88 ALA A C 1
ATOM 677 O O . ALA A 1 88 ? 2.624 17.530 55.550 1.00 52.50 88 ALA A O 1
ATOM 678 N N . ASP A 1 89 ? 1.426 16.395 54.008 1.00 47.69 89 ASP A N 1
ATOM 679 C CA . ASP A 1 89 ? 0.518 17.479 53.650 1.00 47.69 89 ASP A CA 1
ATOM 680 C C . ASP A 1 89 ? -0.670 16.964 52.821 1.00 47.69 89 ASP A C 1
ATOM 682 O O . ASP A 1 89 ? -0.663 15.857 52.282 1.00 47.69 89 ASP A O 1
ATOM 686 N N . GLU A 1 90 ? -1.727 17.755 52.843 1.00 54.50 90 GLU A N 1
ATOM 687 C CA . GLU A 1 90 ? -3.125 17.354 52.874 1.00 54.50 90 GLU A CA 1
ATOM 688 C C . GLU A 1 90 ? -3.759 16.881 51.551 1.00 54.50 90 GLU A C 1
ATOM 690 O O . GLU A 1 90 ? -3.433 17.307 50.443 1.00 54.50 90 GLU A O 1
ATOM 695 N N . LEU A 1 91 ? -4.767 16.016 51.708 1.00 57.56 91 LEU A N 1
ATOM 696 C CA . LEU A 1 91 ? -5.808 15.735 50.718 1.00 57.56 91 LEU A CA 1
ATOM 697 C C . LEU A 1 91 ? -6.701 16.968 50.515 1.00 57.56 91 LEU A C 1
ATOM 699 O O . LEU A 1 91 ? -7.192 17.518 51.500 1.00 57.56 91 LEU A O 1
ATOM 703 N N . PRO A 1 92 ? -7.118 17.249 49.271 1.00 62.22 92 PRO A N 1
ATOM 704 C CA . PRO A 1 92 ? -8.435 17.816 49.045 1.00 62.22 92 PRO A CA 1
ATOM 705 C C . PRO A 1 92 ? -9.319 16.839 48.267 1.00 62.22 92 PRO A C 1
ATOM 707 O O . PRO A 1 92 ? -9.170 16.608 47.069 1.00 62.22 92 PRO A O 1
ATOM 710 N N . THR A 1 93 ? -10.309 16.307 48.979 1.00 54.19 93 THR A N 1
ATOM 711 C CA . THR A 1 93 ? -11.611 15.932 48.425 1.00 54.19 93 THR A CA 1
ATOM 712 C C . THR A 1 93 ? -12.237 17.143 47.741 1.00 54.19 93 THR A C 1
ATOM 714 O O . THR A 1 93 ? -12.513 18.135 48.416 1.00 54.19 93 THR A O 1
ATOM 717 N N . ASN A 1 94 ? -12.529 17.052 46.442 1.00 56.12 94 ASN A N 1
ATOM 718 C CA . ASN A 1 94 ? -13.470 17.966 45.807 1.00 56.12 94 ASN A CA 1
ATOM 719 C C . ASN A 1 94 ? -14.580 17.186 45.095 1.00 56.12 94 ASN A C 1
ATOM 721 O O . ASN A 1 94 ? -14.337 16.378 44.201 1.00 56.12 94 ASN A O 1
ATOM 725 N N . MET A 1 95 ? -15.792 17.419 45.590 1.00 51.28 95 MET A N 1
ATOM 726 C CA . MET A 1 95 ? -17.074 16.965 45.075 1.00 51.28 95 MET A CA 1
ATOM 727 C C . MET A 1 95 ? -17.555 17.976 44.035 1.00 51.28 95 MET A C 1
ATOM 729 O O . MET A 1 95 ? -17.639 19.163 44.339 1.00 51.28 95 MET A O 1
ATOM 733 N N . GLY A 1 96 ? -17.972 17.509 42.863 1.00 53.19 96 GLY A N 1
ATOM 734 C CA . GLY A 1 96 ? -18.754 18.331 41.945 1.00 53.19 96 GLY A CA 1
ATOM 735 C C . GLY A 1 96 ? -19.189 17.563 40.700 1.00 53.19 96 GLY A C 1
ATOM 736 O O . GLY A 1 96 ? -18.336 17.246 39.876 1.00 53.19 96 GLY A O 1
ATOM 737 N N . PRO A 1 97 ? -20.484 17.245 40.537 1.00 59.97 97 PRO A N 1
ATOM 738 C CA . PRO A 1 97 ? -21.039 16.892 39.240 1.00 59.97 97 PRO A CA 1
ATOM 739 C C . PRO A 1 97 ? -21.342 18.185 38.468 1.00 59.97 97 PRO A C 1
ATOM 741 O O . PRO A 1 97 ? -22.246 18.931 38.838 1.00 59.97 97 PRO A O 1
ATOM 744 N N . GLU A 1 98 ? -20.578 18.462 37.410 1.00 54.59 98 GLU A N 1
ATOM 745 C CA . GLU A 1 98 ? -20.942 19.494 36.435 1.00 54.59 98 GLU A CA 1
ATOM 746 C C . GLU A 1 98 ? -22.048 18.957 35.515 1.00 54.59 98 GLU A C 1
ATOM 748 O O . GLU A 1 98 ? -21.874 17.966 34.802 1.00 54.59 98 GLU A O 1
ATOM 753 N N . GLU A 1 99 ? -23.208 19.612 35.563 1.00 61.94 99 GLU A N 1
ATOM 754 C CA . GLU A 1 99 ? -24.286 19.455 34.590 1.00 61.94 99 GLU A CA 1
ATOM 755 C C . GLU A 1 99 ? -23.828 19.942 33.203 1.00 61.94 99 GLU A C 1
ATOM 757 O O . GLU A 1 99 ? -23.340 21.070 33.079 1.00 61.94 99 GLU A O 1
ATOM 762 N N . PRO A 1 100 ? -24.028 19.161 32.128 1.00 64.88 100 PRO A N 1
ATOM 763 C CA . PRO A 1 100 ? -23.826 19.659 30.778 1.00 64.88 100 PRO A CA 1
ATOM 764 C C . PRO A 1 100 ? -24.981 20.587 30.375 1.00 64.88 100 PRO A C 1
ATOM 766 O O . PRO A 1 100 ? -26.108 20.156 30.132 1.00 64.88 100 PRO A O 1
ATOM 769 N N . ILE A 1 101 ? -24.666 21.878 30.273 1.00 58.25 101 ILE A N 1
ATOM 770 C CA . ILE A 1 101 ? -25.504 22.905 29.649 1.00 58.25 101 ILE A CA 1
ATOM 771 C C . ILE A 1 101 ? -25.617 22.584 28.152 1.00 58.25 101 ILE A C 1
ATOM 773 O O . ILE A 1 101 ? -24.641 22.676 27.409 1.00 58.25 101 ILE A O 1
ATOM 777 N N . LEU A 1 102 ? -26.817 22.210 27.710 1.00 52.88 102 LEU A N 1
ATOM 778 C CA . LEU A 1 102 ? -27.189 22.132 26.298 1.00 52.88 102 LEU A CA 1
ATOM 779 C C . LEU A 1 102 ? -27.435 23.551 25.756 1.00 52.88 102 LEU A C 1
ATOM 781 O O . LEU A 1 102 ? -28.324 24.232 26.272 1.00 52.88 102 LEU A O 1
ATOM 785 N N . PRO A 1 103 ? -26.732 24.008 24.705 1.00 64.38 103 PRO A N 1
ATOM 786 C CA . PRO A 1 103 ? -27.221 25.112 23.901 1.00 64.38 103 PRO A CA 1
ATOM 787 C C . PRO A 1 103 ? -28.273 24.591 22.919 1.00 64.38 103 PRO A C 1
ATOM 789 O O . PRO A 1 103 ? -27.987 23.856 21.973 1.00 64.38 103 PRO A O 1
ATOM 792 N N . ASP A 1 104 ? -29.506 24.987 23.203 1.00 47.62 104 ASP A N 1
ATOM 793 C CA . ASP A 1 104 ? -30.619 25.012 22.270 1.00 47.62 104 ASP A CA 1
ATOM 794 C C . ASP A 1 104 ? -30.438 26.180 21.281 1.00 47.62 104 ASP A C 1
ATOM 796 O O . ASP A 1 104 ? -29.763 27.166 21.592 1.00 47.62 104 ASP A O 1
ATOM 800 N N . MET A 1 105 ? -31.151 26.104 20.154 1.00 52.47 105 MET A N 1
ATOM 801 C CA . MET A 1 105 ? -31.347 27.166 19.151 1.00 52.47 105 MET A CA 1
ATOM 802 C C . MET A 1 105 ? -30.192 27.388 18.154 1.00 52.47 105 MET A C 1
ATOM 804 O O . MET A 1 105 ? -29.023 27.405 18.501 1.00 52.47 105 MET A O 1
ATOM 808 N N . ALA A 1 106 ? -30.410 27.684 16.878 1.00 43.31 106 ALA A N 1
ATOM 809 C CA . ALA A 1 106 ? -31.563 27.653 15.993 1.00 43.31 106 ALA A CA 1
ATOM 810 C C . ALA A 1 106 ? -31.023 27.982 14.585 1.00 43.31 106 ALA A C 1
ATOM 812 O O . ALA A 1 106 ? -30.033 28.693 14.438 1.00 43.31 106 ALA A O 1
ATOM 813 N N . ALA A 1 107 ? -31.702 27.435 13.578 1.00 48.88 107 ALA A N 1
ATOM 814 C CA . ALA A 1 107 ? -32.021 28.019 12.274 1.00 48.88 107 ALA A CA 1
ATOM 815 C C . ALA A 1 107 ? -31.136 29.154 11.705 1.00 48.88 107 ALA A C 1
ATOM 817 O O . ALA A 1 107 ? -31.126 30.260 12.229 1.00 48.88 107 ALA A O 1
ATOM 818 N N . THR A 1 108 ? -30.521 28.907 10.545 1.00 47.09 108 THR A N 1
ATOM 819 C CA . THR A 1 108 ? -30.341 29.803 9.370 1.00 47.09 108 THR A CA 1
ATOM 820 C C . THR A 1 108 ? -29.345 29.084 8.442 1.00 47.09 108 THR A C 1
ATOM 822 O O . THR A 1 108 ? -28.479 28.362 8.913 1.00 47.09 108 THR A O 1
ATOM 825 N N . GLU A 1 109 ? -29.372 29.111 7.120 1.00 49.16 109 GLU A N 1
ATOM 826 C CA . GLU A 1 109 ? -30.214 29.725 6.113 1.00 49.16 109 GLU A CA 1
ATOM 827 C C . GLU A 1 109 ? -29.890 28.979 4.811 1.00 49.16 109 GLU A C 1
ATOM 829 O O . GLU A 1 109 ? -28.753 28.597 4.533 1.00 49.16 109 GLU A O 1
ATOM 834 N N . THR A 1 110 ? -30.922 28.764 4.011 1.00 48.94 110 THR A N 1
ATOM 835 C CA . THR A 1 110 ? -30.846 28.434 2.593 1.00 48.94 110 THR A CA 1
ATOM 836 C C . THR A 1 110 ? -30.035 29.483 1.837 1.00 48.94 110 THR A C 1
ATOM 838 O O . THR A 1 110 ? -30.441 30.642 1.808 1.00 48.94 110 THR A O 1
ATOM 841 N N . ILE A 1 111 ? -28.975 29.081 1.132 1.00 49.09 111 ILE A N 1
ATOM 842 C CA . ILE A 1 111 ? -28.450 29.869 0.012 1.00 49.09 111 ILE A CA 1
ATOM 843 C C . ILE A 1 111 ? -28.297 28.945 -1.190 1.00 49.09 111 ILE A C 1
ATOM 845 O O . ILE A 1 111 ? -27.333 28.197 -1.337 1.00 49.09 111 ILE A O 1
ATOM 849 N N . ALA A 1 112 ? -29.320 29.010 -2.037 1.00 47.00 112 ALA A N 1
ATOM 850 C CA . ALA A 1 112 ? -29.217 28.705 -3.447 1.00 47.00 112 ALA A CA 1
ATOM 851 C C . ALA A 1 112 ? -28.273 29.722 -4.102 1.00 47.00 112 ALA A C 1
ATOM 853 O O . ALA A 1 112 ? -28.423 30.926 -3.903 1.00 47.00 112 ALA A O 1
ATOM 854 N N . ALA A 1 113 ? -27.332 29.242 -4.907 1.00 48.44 113 ALA A N 1
ATOM 855 C CA . ALA A 1 113 ? -26.660 30.062 -5.902 1.00 48.44 113 ALA A CA 1
ATOM 856 C C . ALA A 1 113 ? -26.359 29.191 -7.120 1.00 48.44 113 ALA A C 1
ATOM 858 O O . ALA A 1 113 ? -25.379 28.450 -7.180 1.00 48.44 113 ALA A O 1
ATOM 859 N N . GLU A 1 114 ? -27.281 29.278 -8.071 1.00 51.16 114 GLU A N 1
ATOM 860 C CA . GLU A 1 114 ? -27.062 28.990 -9.476 1.00 51.16 114 GLU A CA 1
ATOM 861 C C . GLU A 1 114 ? -25.939 29.901 -9.997 1.00 51.16 114 GLU A C 1
ATOM 863 O O . GLU A 1 114 ? -25.948 31.108 -9.754 1.00 51.16 114 GLU A O 1
ATOM 868 N N . ALA A 1 115 ? -24.981 29.340 -10.732 1.00 53.78 115 ALA A N 1
ATOM 869 C CA . ALA A 1 115 ? -24.096 30.112 -11.597 1.00 53.78 115 ALA A CA 1
ATOM 870 C C . ALA A 1 115 ? -23.718 29.266 -12.815 1.00 53.78 115 ALA A C 1
ATOM 872 O O . ALA A 1 115 ? -22.736 28.525 -12.841 1.00 53.78 115 ALA A O 1
ATOM 873 N N . ASP A 1 116 ? -24.587 29.397 -13.809 1.00 58.53 116 ASP A N 1
ATOM 874 C CA . ASP A 1 116 ? -24.344 29.243 -15.233 1.00 58.53 116 ASP A CA 1
ATOM 875 C C . ASP A 1 116 ? -23.098 30.042 -15.656 1.00 58.53 116 ASP A C 1
ATOM 877 O O . ASP A 1 116 ? -23.057 31.261 -15.496 1.00 58.53 116 ASP A O 1
ATOM 881 N N . MET A 1 117 ? -22.086 29.370 -16.209 1.00 58.06 117 MET A N 1
ATOM 882 C CA . MET A 1 117 ? -21.088 30.009 -17.071 1.00 58.06 117 MET A CA 1
ATOM 883 C C . MET A 1 117 ? -20.673 29.053 -18.188 1.00 58.06 117 MET A C 1
ATOM 885 O O . MET A 1 117 ? -19.718 28.282 -18.089 1.00 58.06 117 MET A O 1
ATOM 889 N N . LYS A 1 118 ? -21.393 29.179 -19.307 1.00 52.94 118 LYS A N 1
ATOM 890 C CA . LYS A 1 118 ? -20.856 29.028 -20.665 1.00 52.94 118 LYS A CA 1
ATOM 891 C C . LYS A 1 118 ? -19.425 29.574 -20.752 1.00 52.94 118 LYS A C 1
ATOM 893 O O . LYS A 1 118 ? -19.189 30.757 -20.520 1.00 52.94 118 LYS A O 1
ATOM 898 N N . THR A 1 119 ? -18.479 28.755 -21.198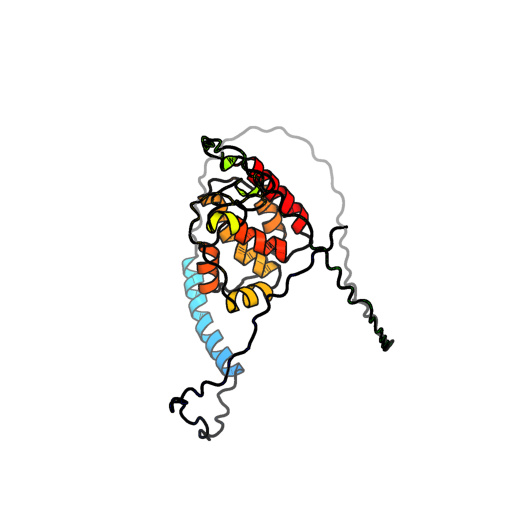 1.00 57.97 119 THR A N 1
ATOM 899 C CA . THR A 1 119 ? -17.295 29.255 -21.910 1.00 57.97 119 THR A CA 1
ATOM 900 C C . THR A 1 119 ? -17.020 28.343 -23.096 1.00 57.97 119 THR A C 1
ATOM 902 O O . THR A 1 119 ? -16.309 27.346 -23.031 1.00 57.97 119 THR A O 1
ATOM 905 N N . GLU A 1 120 ? -17.683 28.717 -24.180 1.00 60.03 120 GLU A N 1
ATOM 906 C CA . GLU A 1 120 ? -17.302 28.495 -25.564 1.00 60.03 120 GLU A CA 1
ATOM 907 C C . GLU A 1 120 ? -16.008 29.272 -25.833 1.00 60.03 120 GLU A C 1
ATOM 909 O O . GLU A 1 120 ? -15.962 30.458 -25.524 1.00 60.03 120 GLU A O 1
ATOM 914 N N . MET A 1 121 ? -14.966 28.621 -26.363 1.00 45.38 121 MET A N 1
ATOM 915 C CA . MET A 1 121 ? -13.930 29.243 -27.202 1.00 45.38 121 MET A CA 1
ATOM 916 C C . MET A 1 121 ? -12.970 28.186 -27.764 1.00 45.38 121 MET A C 1
ATOM 918 O O . MET A 1 121 ? -12.275 27.492 -27.027 1.00 45.38 121 MET A O 1
ATOM 922 N N . GLY A 1 122 ? -12.863 28.168 -29.095 1.00 44.47 122 GLY A N 1
ATOM 923 C CA . GLY A 1 122 ? -11.545 28.143 -29.730 1.00 44.47 122 GLY A CA 1
ATOM 924 C C . GLY A 1 122 ? -11.022 26.802 -30.230 1.00 44.47 122 GLY A C 1
ATOM 925 O O . GLY A 1 122 ? -9.972 26.342 -29.794 1.00 44.47 122 GLY A O 1
ATOM 926 N N . ARG A 1 123 ? -11.692 26.235 -31.236 1.00 52.38 123 ARG A N 1
ATOM 927 C CA . ARG A 1 123 ? -11.074 25.329 -32.212 1.00 52.38 123 ARG A CA 1
ATOM 928 C C . ARG A 1 123 ? -10.132 26.161 -33.092 1.00 52.38 123 ARG A C 1
ATOM 930 O O . ARG A 1 123 ? -10.603 26.953 -33.901 1.00 52.38 123 ARG A O 1
ATOM 937 N N . GLN A 1 124 ? -8.822 26.005 -32.921 1.00 49.38 124 GLN A N 1
ATOM 938 C CA . GLN A 1 124 ? -7.830 26.462 -33.894 1.00 49.38 124 GLN A CA 1
ATOM 939 C C . GLN A 1 124 ? -7.028 25.260 -34.378 1.00 49.38 124 GLN A C 1
ATOM 941 O O . GLN A 1 124 ? -6.208 24.683 -33.668 1.00 49.38 124 GLN A O 1
ATOM 946 N N . GLU A 1 125 ? -7.355 24.883 -35.607 1.00 49.88 125 GLU A N 1
ATOM 947 C CA . GLU A 1 125 ? -6.593 24.004 -36.474 1.00 49.88 125 GLU A CA 1
ATOM 948 C C . GLU A 1 125 ? -5.346 24.780 -36.918 1.00 49.88 125 GLU A C 1
ATOM 950 O O . GLU A 1 125 ? -5.449 25.823 -37.561 1.00 49.88 125 GLU A O 1
ATOM 955 N N . ALA A 1 126 ? -4.168 24.296 -36.530 1.00 46.62 126 ALA A N 1
ATOM 956 C CA . ALA A 1 126 ? -2.894 24.746 -37.069 1.00 46.62 126 ALA A CA 1
ATOM 957 C C . ALA A 1 126 ? -2.217 23.544 -37.725 1.00 46.62 126 ALA A C 1
ATOM 959 O O . ALA A 1 126 ? -1.545 22.732 -37.091 1.00 46.62 126 ALA A O 1
ATOM 960 N N . SER A 1 127 ? -2.480 23.434 -39.019 1.00 50.81 127 SER A N 1
ATOM 961 C CA . SER A 1 127 ? -1.688 22.727 -40.009 1.00 50.81 127 SER A CA 1
ATOM 962 C C . SER A 1 127 ? -0.265 23.288 -40.042 1.00 50.81 127 SER A C 1
ATOM 964 O O . SER A 1 127 ? -0.073 24.445 -40.413 1.00 50.81 127 SER A O 1
ATOM 966 N N . GLN A 1 128 ? 0.716 22.459 -39.695 1.00 44.56 128 GLN A N 1
ATOM 967 C CA . GLN A 1 128 ? 2.103 22.610 -40.135 1.00 44.56 128 GLN A CA 1
ATOM 968 C C . GLN A 1 128 ? 2.616 21.232 -40.564 1.00 44.56 128 GLN A C 1
ATOM 970 O O . GLN A 1 128 ? 3.090 20.432 -39.759 1.00 44.56 128 GLN A O 1
ATOM 975 N N . GLU A 1 129 ? 2.435 20.956 -41.854 1.00 50.94 129 GLU A N 1
ATOM 976 C CA . GLU A 1 129 ? 3.390 20.183 -42.642 1.00 50.94 129 GLU A CA 1
ATOM 977 C C . GLU A 1 129 ? 4.670 21.016 -42.735 1.00 50.94 129 GLU A C 1
ATOM 979 O O . GLU A 1 129 ? 4.576 22.180 -43.108 1.00 50.94 129 GLU A O 1
ATOM 984 N N . GLU A 1 130 ? 5.828 20.447 -42.391 1.00 54.38 130 GLU A N 1
ATOM 985 C CA . GLU A 1 130 ? 7.072 20.645 -43.144 1.00 54.38 130 GLU A CA 1
ATOM 986 C C . GLU A 1 130 ? 8.196 19.710 -42.658 1.00 54.38 130 GLU A C 1
ATOM 988 O O . GLU A 1 130 ? 8.435 19.509 -41.468 1.00 54.38 130 GLU A O 1
ATOM 993 N N . ASP A 1 131 ? 8.857 19.146 -43.668 1.00 47.84 131 ASP A N 1
ATOM 994 C CA . ASP A 1 131 ? 10.224 18.640 -43.733 1.00 47.84 131 ASP A CA 1
ATOM 995 C C . ASP A 1 131 ? 10.628 17.315 -43.069 1.00 47.84 131 ASP A C 1
ATOM 997 O O . ASP A 1 131 ? 11.207 17.200 -41.987 1.00 47.84 131 ASP A O 1
ATOM 1001 N N . ALA A 1 132 ? 10.470 16.285 -43.906 1.00 51.97 132 ALA A N 1
ATOM 1002 C CA . ALA A 1 132 ? 11.272 15.077 -43.944 1.00 51.97 132 ALA A CA 1
ATOM 1003 C C . ALA A 1 132 ? 12.770 15.395 -44.127 1.00 51.97 132 ALA A C 1
ATOM 1005 O O . ALA A 1 132 ? 13.305 15.376 -45.238 1.00 51.97 132 ALA A O 1
ATOM 1006 N N . GLN A 1 133 ? 13.481 15.603 -43.020 1.00 60.06 133 GLN A N 1
ATOM 1007 C CA . GLN A 1 133 ? 14.938 15.597 -43.029 1.00 60.06 133 GLN A CA 1
ATOM 1008 C C . GLN A 1 133 ? 15.462 14.160 -42.912 1.00 60.06 133 GLN A C 1
ATOM 1010 O O . GLN A 1 133 ? 15.581 13.570 -41.837 1.00 60.06 133 GLN A O 1
ATOM 1015 N N . LYS A 1 134 ? 15.754 13.595 -44.085 1.00 53.75 134 LYS A N 1
ATOM 1016 C CA . LYS A 1 134 ? 16.470 12.338 -44.301 1.00 53.75 134 LYS A CA 1
ATOM 1017 C C . LYS A 1 134 ? 17.913 12.474 -43.802 1.00 53.75 134 LYS A C 1
ATOM 1019 O O . LYS A 1 134 ? 18.768 13.021 -44.493 1.00 53.75 134 LYS A O 1
ATOM 1024 N N . CYS A 1 135 ? 18.172 11.959 -42.605 1.00 44.84 135 CYS A N 1
ATOM 1025 C CA . CYS A 1 135 ? 19.511 11.825 -42.037 1.00 44.84 135 CYS A CA 1
ATOM 1026 C C . CYS A 1 135 ? 19.914 10.347 -42.052 1.00 44.84 135 CYS A C 1
ATOM 1028 O O . CYS A 1 135 ? 19.660 9.613 -41.096 1.00 44.84 135 CYS A O 1
ATOM 1030 N N . ASP A 1 136 ? 20.547 9.919 -43.143 1.0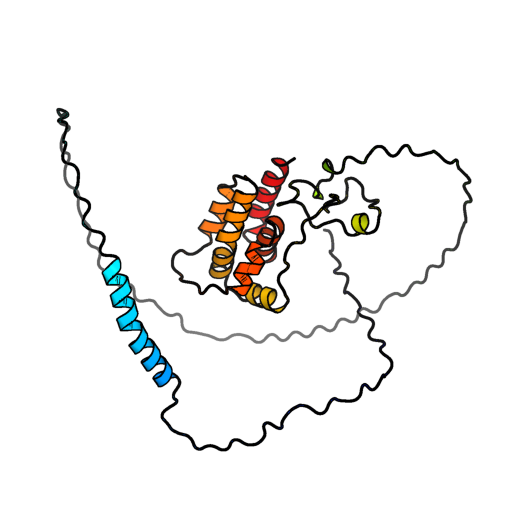0 53.03 136 ASP A N 1
ATOM 1031 C CA . ASP A 1 136 ? 21.294 8.664 -43.211 1.00 53.03 136 ASP A CA 1
ATOM 1032 C C . ASP A 1 136 ? 22.580 8.815 -42.378 1.00 53.03 136 ASP A C 1
ATOM 1034 O O . ASP A 1 136 ? 23.643 9.153 -42.895 1.00 53.03 136 ASP A O 1
ATOM 1038 N N . SER A 1 137 ? 22.477 8.593 -41.066 1.00 51.34 137 SER A N 1
ATOM 1039 C CA . SER A 1 137 ? 23.625 8.591 -40.155 1.00 51.34 137 SER A CA 1
ATOM 1040 C C . SER A 1 137 ? 23.762 7.238 -39.473 1.00 51.34 137 SER A C 1
ATOM 1042 O O . SER A 1 137 ? 23.062 6.927 -38.516 1.00 51.34 137 SER A O 1
ATOM 1044 N N . ALA A 1 138 ? 24.703 6.470 -40.022 1.00 45.19 138 ALA A N 1
ATOM 1045 C CA . ALA A 1 138 ? 25.581 5.503 -39.378 1.00 45.19 138 ALA A CA 1
ATOM 1046 C C . ALA A 1 138 ? 24.978 4.617 -38.275 1.00 45.19 138 ALA A C 1
ATOM 1048 O O . ALA A 1 138 ? 24.737 5.040 -37.146 1.00 45.19 138 ALA A O 1
ATOM 1049 N N . ALA A 1 139 ? 24.907 3.325 -38.599 1.00 46.00 139 ALA A N 1
ATOM 1050 C CA . ALA A 1 139 ? 24.856 2.214 -37.664 1.00 46.00 139 ALA A CA 1
ATOM 1051 C C . ALA A 1 139 ? 26.030 2.283 -36.666 1.00 46.00 139 ALA A C 1
ATOM 1053 O O . ALA A 1 139 ? 27.050 1.614 -36.812 1.00 46.00 139 ALA A O 1
ATOM 1054 N N . ALA A 1 140 ? 25.884 3.107 -35.631 1.00 51.19 140 ALA A N 1
ATOM 1055 C CA . ALA A 1 140 ? 26.611 2.948 -34.393 1.00 51.19 140 ALA A CA 1
ATOM 1056 C C . ALA A 1 140 ? 26.008 1.722 -33.718 1.00 51.19 140 ALA A C 1
ATOM 1058 O O . ALA A 1 140 ? 24.946 1.788 -33.092 1.00 51.19 140 ALA A O 1
ATOM 1059 N N . THR A 1 141 ? 26.675 0.586 -33.912 1.00 51.34 141 THR A N 1
ATOM 1060 C CA . THR A 1 141 ? 26.517 -0.643 -33.144 1.00 51.34 141 THR A CA 1
ATOM 1061 C C . THR A 1 141 ? 26.651 -0.268 -31.673 1.00 51.34 141 THR A C 1
ATOM 1063 O O . THR A 1 141 ? 27.744 -0.220 -31.114 1.00 51.34 141 THR A O 1
ATOM 1066 N N . SER A 1 142 ? 25.524 0.114 -31.077 1.00 53.53 142 SER A N 1
ATOM 1067 C CA . SER A 1 142 ? 25.422 0.534 -29.693 1.00 53.53 142 SER A CA 1
ATOM 1068 C C . SER A 1 142 ? 25.662 -0.720 -28.884 1.0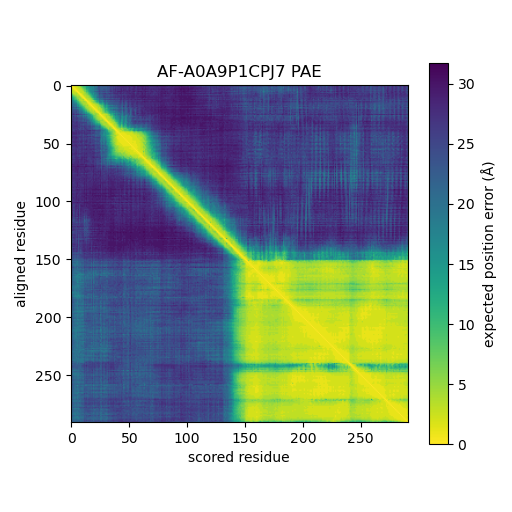0 53.53 142 SER A C 1
ATOM 1070 O O . SER A 1 142 ? 24.762 -1.537 -28.702 1.00 53.53 142 SER A O 1
ATOM 1072 N N . SER A 1 143 ? 26.915 -0.917 -28.483 1.00 50.59 143 SER A N 1
ATOM 1073 C CA . SER A 1 143 ? 27.305 -1.881 -27.471 1.00 50.59 143 SER A CA 1
ATOM 1074 C C . SER A 1 143 ? 26.467 -1.567 -26.239 1.00 50.59 143 SER A C 1
ATOM 1076 O O . SER A 1 143 ? 26.786 -0.642 -25.491 1.00 50.59 143 SER A O 1
ATOM 1078 N N . ALA A 1 144 ? 25.338 -2.265 -26.114 1.00 53.69 144 ALA A N 1
ATOM 1079 C CA . ALA A 1 144 ? 24.372 -2.107 -25.049 1.00 53.69 144 ALA A CA 1
ATOM 1080 C C . ALA A 1 144 ? 25.077 -2.456 -23.742 1.00 53.69 144 ALA A C 1
ATOM 1082 O O . ALA A 1 144 ? 25.145 -3.615 -23.332 1.00 53.69 144 ALA A O 1
ATOM 1083 N N . THR A 1 145 ? 25.662 -1.444 -23.109 1.00 57.09 145 THR A N 1
ATOM 1084 C CA . THR A 1 145 ? 26.050 -1.530 -21.716 1.00 57.09 145 THR A CA 1
ATOM 1085 C C . THR A 1 145 ? 24.781 -1.931 -20.971 1.00 57.09 145 THR A C 1
ATOM 1087 O O . THR A 1 145 ? 23.747 -1.281 -21.153 1.00 57.09 145 THR A O 1
ATOM 1090 N N . PRO A 1 146 ? 24.790 -3.042 -20.213 1.00 57.62 146 PRO A N 1
ATOM 1091 C CA . PRO A 1 146 ? 23.613 -3.465 -19.478 1.00 57.62 146 PRO A CA 1
ATOM 1092 C C . PRO A 1 146 ? 23.206 -2.301 -18.580 1.00 57.62 146 PRO A C 1
ATOM 1094 O O . PRO A 1 146 ? 23.938 -1.930 -17.659 1.00 57.62 146 PRO A O 1
ATOM 1097 N N . VAL A 1 147 ? 22.075 -1.675 -18.919 1.00 56.03 147 VAL A N 1
ATOM 1098 C CA . VAL A 1 147 ? 21.515 -0.554 -18.171 1.00 56.03 147 VAL A CA 1
ATOM 1099 C C . VAL A 1 147 ? 21.393 -1.041 -16.738 1.00 56.03 147 VAL A C 1
ATOM 1101 O O . VAL A 1 147 ? 20.735 -2.047 -16.463 1.00 56.03 147 VAL A O 1
ATOM 1104 N N . ARG A 1 148 ? 22.114 -0.386 -15.826 1.00 63.12 148 ARG A N 1
ATOM 1105 C CA . ARG A 1 148 ? 22.134 -0.749 -14.411 1.00 63.12 148 ARG A CA 1
ATOM 1106 C C . ARG A 1 148 ? 20.763 -0.414 -13.820 1.00 63.12 148 ARG A C 1
ATOM 1108 O O . ARG A 1 148 ? 20.575 0.654 -13.252 1.00 63.12 148 ARG A O 1
ATOM 1115 N N . HIS A 1 149 ? 19.807 -1.334 -13.958 1.00 62.59 149 HIS A N 1
ATOM 1116 C CA . HIS A 1 149 ? 18.418 -1.203 -13.496 1.00 62.59 149 HIS A CA 1
ATOM 1117 C C . HIS A 1 149 ? 18.286 -0.843 -12.001 1.00 62.59 149 HIS A C 1
ATOM 1119 O O . HIS A 1 149 ? 17.246 -0.325 -11.589 1.00 62.59 149 HIS A O 1
ATOM 1125 N N . ALA A 1 150 ? 19.340 -1.082 -11.211 1.00 59.72 150 ALA A N 1
ATOM 1126 C CA . ALA A 1 150 ? 19.443 -0.738 -9.794 1.00 59.72 150 ALA A CA 1
ATOM 1127 C C . ALA A 1 150 ? 19.570 0.774 -9.509 1.00 59.72 150 ALA A C 1
ATOM 1129 O O . ALA A 1 150 ? 19.353 1.199 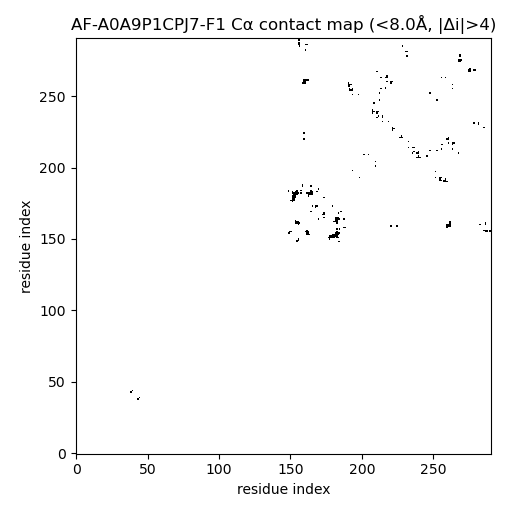-8.382 1.00 59.72 150 ALA A O 1
ATOM 1130 N N . LEU A 1 151 ? 19.895 1.613 -10.501 1.00 71.19 151 LEU A N 1
ATOM 1131 C CA . LEU A 1 151 ? 20.072 3.056 -10.268 1.00 71.19 151 LEU A CA 1
ATOM 1132 C C . LEU A 1 151 ? 18.771 3.862 -10.364 1.00 71.19 151 LEU A C 1
ATOM 1134 O O . LEU A 1 151 ? 18.720 5.009 -9.924 1.00 71.19 151 LEU A O 1
ATOM 1138 N N . ILE A 1 152 ? 17.709 3.260 -10.894 1.00 83.12 152 ILE A N 1
ATOM 1139 C CA . ILE A 1 152 ? 16.455 3.964 -11.154 1.00 83.12 152 ILE A CA 1
ATOM 1140 C C . ILE A 1 152 ? 15.680 4.103 -9.848 1.00 83.12 152 ILE A C 1
ATOM 1142 O O . ILE A 1 152 ? 15.420 3.118 -9.157 1.00 83.12 152 ILE A O 1
ATOM 1146 N N . GLN A 1 153 ? 15.271 5.330 -9.524 1.00 88.25 153 GLN A N 1
ATOM 1147 C CA . GLN A 1 153 ? 14.612 5.664 -8.259 1.00 88.25 153 GLN A CA 1
ATOM 1148 C C . GLN A 1 153 ? 13.398 4.768 -7.962 1.00 88.25 153 GLN A C 1
ATOM 1150 O O . GLN A 1 153 ? 13.214 4.342 -6.823 1.00 88.25 153 GLN A O 1
ATOM 1155 N N . GLY A 1 154 ? 12.599 4.431 -8.981 1.00 90.88 154 GLY A N 1
ATOM 1156 C CA . GLY A 1 154 ? 11.435 3.551 -8.837 1.00 90.88 154 GLY A CA 1
ATOM 1157 C C . GLY A 1 154 ? 11.767 2.088 -8.514 1.00 90.88 154 GLY A C 1
ATOM 1158 O O . GLY A 1 154 ? 10.912 1.371 -7.990 1.00 90.88 154 GLY A O 1
ATOM 1159 N N . SER A 1 155 ? 12.993 1.640 -8.800 1.00 92.50 155 SER A N 1
ATOM 1160 C CA . SER A 1 155 ? 13.470 0.283 -8.507 1.00 92.50 155 SER A CA 1
ATOM 1161 C C . SER A 1 155 ? 13.929 0.089 -7.061 1.00 92.50 155 SER A C 1
ATOM 1163 O O . SER A 1 155 ? 14.019 -1.057 -6.624 1.00 92.50 155 SER A O 1
ATOM 1165 N N . ARG A 1 156 ? 14.189 1.171 -6.315 1.00 91.56 156 ARG A N 1
ATOM 1166 C CA . ARG A 1 156 ? 14.702 1.093 -4.940 1.00 91.56 156 ARG A CA 1
ATOM 1167 C C . ARG A 1 156 ? 13.737 0.361 -4.014 1.00 91.56 156 ARG A C 1
ATOM 1169 O O . ARG A 1 156 ? 12.539 0.654 -3.988 1.00 91.56 156 ARG A O 1
ATOM 1176 N N . GLY A 1 157 ? 14.270 -0.589 -3.250 1.00 91.31 157 GLY A N 1
ATOM 1177 C CA . GLY A 1 157 ? 13.488 -1.427 -2.342 1.00 91.31 157 GLY A CA 1
ATOM 1178 C C . GLY A 1 157 ? 12.725 -2.571 -3.014 1.00 91.31 157 GLY A C 1
ATOM 1179 O O . GLY A 1 157 ? 11.784 -3.109 -2.429 1.00 91.31 157 GLY A O 1
ATOM 1180 N N . HIS A 1 158 ? 13.081 -2.956 -4.240 1.00 91.81 158 HIS A N 1
ATOM 1181 C CA . HIS A 1 158 ? 12.556 -4.175 -4.858 1.00 91.81 158 HIS A CA 1
ATOM 1182 C C . HIS A 1 158 ? 12.929 -5.425 -4.028 1.00 91.81 158 HIS A C 1
ATOM 1184 O O . HIS A 1 158 ? 14.059 -5.498 -3.548 1.00 91.81 158 HIS A O 1
ATOM 1190 N N . PRO A 1 159 ? 12.034 -6.425 -3.860 1.00 92.69 159 PRO A N 1
ATOM 1191 C CA . PRO A 1 159 ? 10.673 -6.538 -4.409 1.00 92.69 159 PRO A CA 1
ATOM 1192 C C . PRO A 1 159 ? 9.550 -5.978 -3.517 1.00 92.69 159 PRO A C 1
ATOM 1194 O O . PRO A 1 159 ? 8.400 -5.953 -3.952 1.00 92.69 159 PRO A O 1
ATOM 1197 N N . PHE A 1 160 ? 9.847 -5.554 -2.286 1.00 93.44 160 PHE A N 1
ATOM 1198 C CA . PHE A 1 160 ? 8.829 -5.294 -1.258 1.00 93.44 160 PHE A CA 1
ATOM 1199 C C . PHE A 1 160 ? 8.312 -3.850 -1.240 1.00 93.44 160 PHE A C 1
ATOM 1201 O O . PHE A 1 160 ? 7.117 -3.617 -1.058 1.00 93.44 160 PHE A O 1
ATOM 1208 N N . LEU A 1 161 ? 9.206 -2.881 -1.440 1.00 94.69 161 LEU A N 1
ATOM 1209 C CA . LEU A 1 161 ? 8.952 -1.440 -1.335 1.00 94.69 161 LEU A CA 1
ATOM 1210 C C . LEU A 1 161 ? 9.110 -0.679 -2.655 1.00 94.69 161 LEU A C 1
ATOM 1212 O O . LEU A 1 161 ? 8.842 0.529 -2.688 1.00 94.69 161 LEU A O 1
ATOM 1216 N N . CYS A 1 162 ? 9.507 -1.350 -3.741 1.00 94.50 162 CYS A N 1
ATOM 1217 C CA . CYS A 1 162 ? 9.652 -0.697 -5.041 1.00 94.50 162 CYS A CA 1
ATOM 1218 C C . CYS A 1 162 ? 8.336 -0.072 -5.519 1.00 94.50 162 CYS A C 1
ATOM 1220 O O . CYS A 1 162 ? 7.236 -0.457 -5.105 1.00 94.50 162 CYS A O 1
ATOM 1222 N N . ALA A 1 163 ? 8.455 0.891 -6.431 1.00 93.38 163 ALA A N 1
ATOM 1223 C CA . ALA A 1 163 ? 7.304 1.453 -7.115 1.00 93.38 163 ALA A CA 1
ATOM 1224 C C . ALA A 1 163 ? 6.589 0.387 -7.968 1.00 93.38 163 ALA A C 1
ATOM 1226 O O . ALA A 1 163 ? 7.090 -0.720 -8.196 1.00 93.38 163 ALA A O 1
ATOM 1227 N N . ARG A 1 164 ? 5.405 0.741 -8.477 1.00 93.69 164 ARG A N 1
ATOM 1228 C CA . ARG A 1 164 ? 4.666 -0.094 -9.431 1.00 93.69 164 ARG A CA 1
ATOM 1229 C C . ARG A 1 164 ? 5.568 -0.456 -10.633 1.00 93.69 164 ARG A C 1
ATOM 1231 O O . ARG A 1 164 ? 6.328 0.411 -11.076 1.00 93.69 164 ARG A O 1
ATOM 1238 N N . PRO A 1 165 ? 5.474 -1.682 -11.186 1.00 94.50 165 PRO A N 1
ATOM 1239 C CA . PRO A 1 165 ? 6.228 -2.067 -12.379 1.00 94.50 165 PRO A CA 1
ATOM 1240 C C . PRO A 1 165 ? 5.990 -1.105 -13.549 1.00 94.50 165 PRO A C 1
ATOM 1242 O O . PRO A 1 165 ? 4.853 -0.698 -13.815 1.00 94.50 165 PRO A O 1
ATOM 1245 N N . CYS A 1 166 ? 7.057 -0.752 -14.265 1.00 95.06 166 CYS A N 1
ATOM 1246 C CA . CYS A 1 166 ? 6.996 0.149 -15.407 1.00 95.06 166 CYS A CA 1
ATOM 1247 C C . CYS A 1 166 ? 6.308 -0.517 -16.602 1.00 95.06 166 CYS A C 1
ATOM 1249 O O . CYS A 1 166 ? 6.854 -1.413 -17.243 1.00 95.06 166 CYS A O 1
ATOM 1251 N N . ILE A 1 167 ? 5.121 -0.019 -16.959 1.00 94.56 167 ILE A N 1
ATOM 1252 C CA . ILE A 1 167 ? 4.345 -0.542 -18.092 1.00 94.56 167 ILE A CA 1
ATOM 1253 C C . ILE A 1 167 ? 5.048 -0.352 -19.444 1.00 94.56 167 ILE A C 1
ATOM 1255 O O . ILE A 1 167 ? 4.792 -1.115 -20.368 1.00 94.56 167 ILE A O 1
ATOM 1259 N N . ARG A 1 168 ? 5.916 0.664 -19.578 1.00 95.06 168 ARG A N 1
ATOM 1260 C CA . ARG A 1 168 ? 6.666 0.924 -20.819 1.00 95.06 168 ARG A CA 1
ATOM 1261 C C . ARG A 1 168 ? 7.788 -0.095 -20.982 1.00 95.06 168 ARG A C 1
ATOM 1263 O O . ARG A 1 168 ? 7.883 -0.723 -22.029 1.00 95.06 168 ARG A O 1
ATOM 1270 N N . LEU A 1 169 ? 8.551 -0.338 -19.913 1.00 94.06 169 LEU A N 1
ATOM 1271 C CA . LEU A 1 169 ? 9.576 -1.379 -19.913 1.00 94.06 169 LEU A CA 1
ATOM 1272 C C . LEU A 1 169 ? 8.968 -2.769 -20.128 1.00 94.06 169 LEU A C 1
ATOM 1274 O O . LEU A 1 169 ? 9.489 -3.534 -20.928 1.00 94.06 169 LEU A O 1
ATOM 1278 N N . ALA A 1 170 ? 7.828 -3.067 -19.495 1.00 91.88 170 ALA A N 1
ATOM 1279 C CA . ALA A 1 170 ? 7.111 -4.327 -19.705 1.00 91.88 170 ALA A CA 1
ATOM 1280 C C . ALA A 1 170 ? 6.672 -4.545 -21.169 1.00 91.88 170 ALA A C 1
ATOM 1282 O O . ALA A 1 170 ? 6.507 -5.685 -21.591 1.00 91.88 170 ALA A O 1
ATOM 1283 N N . LYS A 1 171 ? 6.501 -3.467 -21.951 1.00 94.06 171 LYS A N 1
ATOM 1284 C CA . LYS A 1 171 ? 6.211 -3.515 -23.395 1.00 94.06 171 LYS A CA 1
ATOM 1285 C C . LYS A 1 171 ? 7.466 -3.605 -24.276 1.00 94.06 171 LYS A C 1
ATOM 1287 O O . LYS A 1 171 ? 7.329 -3.730 -25.487 1.00 94.06 171 LYS A O 1
ATOM 1292 N N . GLY A 1 172 ? 8.663 -3.537 -23.695 1.00 92.56 172 GLY A N 1
ATOM 1293 C CA . GLY A 1 172 ? 9.936 -3.742 -24.388 1.00 92.56 172 GLY A CA 1
ATOM 1294 C C . GLY A 1 172 ? 11.005 -2.714 -24.026 1.00 92.56 172 GLY A C 1
ATOM 1295 O O . GLY A 1 172 ? 12.155 -3.085 -23.815 1.00 92.56 172 GLY A O 1
ATOM 1296 N N . SER A 1 173 ? 10.658 -1.428 -23.921 1.00 93.50 173 SER A N 1
ATOM 1297 C CA . SER A 1 173 ? 11.639 -0.381 -23.611 1.00 93.50 173 SER A CA 1
ATOM 1298 C C . SER A 1 173 ? 11.015 0.839 -22.931 1.00 93.50 173 SER A C 1
ATOM 1300 O O . SER A 1 173 ? 9.890 1.256 -23.213 1.00 93.50 173 SER A O 1
ATOM 1302 N N . CYS A 1 174 ? 11.763 1.436 -22.001 1.00 94.81 174 CYS A N 1
ATOM 1303 C CA . CYS A 1 174 ? 11.408 2.699 -21.362 1.00 94.81 174 CYS A CA 1
ATOM 1304 C C . CYS A 1 174 ? 12.457 3.759 -21.716 1.00 94.81 174 CYS A C 1
ATOM 1306 O O . CYS A 1 174 ? 13.607 3.650 -21.306 1.00 94.81 174 CYS A O 1
ATOM 1308 N N . HIS A 1 175 ? 12.053 4.800 -22.447 1.00 94.38 175 HIS A N 1
ATOM 1309 C CA . HIS A 1 175 ? 12.930 5.905 -22.862 1.00 94.38 175 HIS A CA 1
ATOM 1310 C C . HIS A 1 175 ? 13.106 6.994 -21.790 1.00 94.38 175 HIS A C 1
ATOM 1312 O O . HIS A 1 175 ? 13.841 7.947 -22.009 1.00 94.38 175 HIS A O 1
ATOM 1318 N N . MET A 1 176 ? 12.428 6.886 -20.640 1.00 92.25 176 MET A N 1
ATOM 1319 C CA . MET A 1 176 ? 12.557 7.877 -19.562 1.00 92.25 176 MET A CA 1
ATOM 1320 C C . MET A 1 176 ? 13.863 7.732 -18.767 1.00 92.25 176 MET A C 1
ATOM 1322 O O . MET A 1 176 ? 14.192 8.629 -17.997 1.00 92.25 176 MET A O 1
ATOM 1326 N N . GLY A 1 177 ? 14.592 6.621 -18.933 1.00 87.69 177 GLY A N 1
ATOM 1327 C CA . GLY A 1 177 ? 15.846 6.369 -18.219 1.00 87.69 177 GLY A CA 1
ATOM 1328 C C . GLY A 1 177 ? 15.684 6.521 -16.704 1.00 87.69 177 GLY A C 1
ATOM 1329 O O . GLY A 1 177 ? 14.728 5.999 -16.124 1.00 87.69 177 GLY A O 1
ATOM 1330 N N . ASP A 1 178 ? 16.583 7.292 -16.095 1.00 89.00 178 ASP A N 1
ATOM 1331 C CA . ASP A 1 178 ? 16.611 7.558 -14.651 1.00 89.00 178 ASP A CA 1
ATOM 1332 C C . ASP A 1 178 ? 15.480 8.483 -14.173 1.00 89.00 178 ASP A C 1
ATOM 1334 O O . ASP A 1 178 ? 15.170 8.510 -12.984 1.00 89.00 178 ASP A O 1
ATOM 1338 N N . ALA A 1 179 ? 14.804 9.193 -15.085 1.00 91.88 179 ALA A N 1
ATOM 1339 C CA . ALA A 1 179 ? 13.624 9.995 -14.758 1.00 91.88 179 ALA A CA 1
ATOM 1340 C C . ALA A 1 179 ? 12.351 9.141 -14.597 1.00 91.88 179 ALA A C 1
ATOM 1342 O O . ALA A 1 179 ? 11.284 9.665 -14.266 1.00 91.88 179 ALA A O 1
ATOM 1343 N N . CYS A 1 180 ? 12.415 7.827 -14.852 1.00 93.94 180 CYS A N 1
ATOM 1344 C CA . CYS A 1 180 ? 11.272 6.954 -14.623 1.00 93.94 180 CYS A CA 1
ATOM 1345 C C . CYS A 1 180 ? 11.064 6.699 -13.124 1.00 93.94 180 CYS A C 1
ATOM 1347 O O . CYS A 1 180 ? 11.894 6.096 -12.449 1.00 93.94 180 CYS A O 1
ATOM 1349 N N . VAL A 1 181 ? 9.897 7.088 -12.610 1.00 93.25 181 VAL A N 1
ATOM 1350 C CA . VAL A 1 181 ? 9.501 6.849 -11.209 1.00 93.25 181 VAL A CA 1
ATOM 1351 C C . VAL A 1 181 ? 8.980 5.428 -10.951 1.00 93.25 181 VAL A C 1
ATOM 1353 O O . VAL A 1 181 ? 8.655 5.083 -9.817 1.00 93.25 181 VAL A O 1
ATOM 1356 N N . TYR A 1 182 ? 8.872 4.598 -11.992 1.00 94.62 182 TYR A N 1
ATOM 1357 C CA . TYR A 1 182 ? 8.372 3.225 -11.910 1.00 94.62 182 TYR A CA 1
ATOM 1358 C C . TYR A 1 182 ? 9.514 2.212 -11.808 1.00 94.62 182 TYR A C 1
ATOM 1360 O O . TYR A 1 182 ? 10.640 2.478 -12.222 1.00 94.62 182 TYR A O 1
ATOM 1368 N N . CYS A 1 183 ? 9.222 1.025 -11.277 1.00 94.56 183 CYS A N 1
ATOM 1369 C CA . CYS A 1 183 ? 10.232 -0.017 -11.130 1.00 94.56 183 CYS A CA 1
ATOM 1370 C C . CYS A 1 183 ? 10.595 -0.626 -12.488 1.00 94.56 183 CYS A C 1
ATOM 1372 O O . CYS A 1 183 ? 9.717 -0.969 -13.285 1.00 94.56 183 CYS A O 1
ATOM 1374 N N . HIS A 1 184 ? 11.896 -0.750 -12.747 1.00 94.38 184 HIS A N 1
ATOM 1375 C CA . HIS A 1 184 ? 12.447 -1.320 -13.974 1.00 94.38 184 HIS A CA 1
ATOM 1376 C C . HIS A 1 184 ? 12.995 -2.748 -13.783 1.00 94.38 184 HIS A C 1
ATOM 1378 O O . HIS A 1 184 ? 13.678 -3.273 -14.660 1.00 94.38 184 HIS A O 1
ATOM 1384 N N . HIS A 1 185 ? 12.706 -3.405 -12.658 1.00 91.75 185 HIS A N 1
ATOM 1385 C CA . HIS A 1 185 ? 13.016 -4.825 -12.519 1.00 91.75 185 HIS A CA 1
ATOM 1386 C C . HIS A 1 185 ? 12.113 -5.648 -13.445 1.00 91.75 185 HIS A C 1
ATOM 1388 O O . HIS A 1 185 ? 10.894 -5.488 -13.462 1.00 91.75 185 HIS A O 1
ATOM 1394 N N . SER A 1 186 ? 12.715 -6.540 -14.231 1.00 86.25 186 SER A N 1
ATOM 1395 C CA . SER A 1 186 ? 11.987 -7.411 -15.162 1.00 86.25 186 SER A CA 1
ATOM 1396 C C . SER A 1 186 ? 11.140 -8.457 -14.435 1.00 86.25 186 SER A C 1
ATOM 1398 O O . SER A 1 186 ? 10.096 -8.878 -14.932 1.00 86.25 186 SER A O 1
ATOM 1400 N N . THR A 1 187 ? 11.571 -8.863 -13.242 1.00 89.69 187 THR A N 1
ATOM 1401 C CA . THR A 1 187 ? 10.924 -9.892 -12.434 1.00 89.69 187 THR A CA 1
ATOM 1402 C C . THR A 1 187 ? 10.169 -9.259 -11.278 1.00 89.69 187 THR A C 1
ATOM 1404 O O . THR A 1 187 ? 10.773 -8.870 -10.287 1.00 89.69 187 THR A O 1
ATOM 1407 N N . HIS A 1 188 ? 8.843 -9.195 -11.370 1.00 89.44 188 HIS A N 1
ATOM 1408 C CA . HIS A 1 188 ? 7.991 -8.888 -10.224 1.00 89.44 188 HIS A CA 1
ATOM 1409 C C . HIS A 1 188 ? 7.153 -10.110 -9.849 1.00 89.44 188 HIS A C 1
ATOM 1411 O O . HIS A 1 188 ? 6.566 -10.733 -10.741 1.00 89.44 188 HIS A O 1
ATOM 1417 N N . PRO A 1 189 ? 7.045 -10.443 -8.550 1.00 89.50 189 PRO A N 1
ATOM 1418 C CA . PRO A 1 189 ? 6.067 -11.418 -8.101 1.00 89.50 189 PRO A CA 1
ATOM 1419 C C . PRO A 1 189 ? 4.663 -10.988 -8.532 1.00 89.50 189 PRO A C 1
ATOM 1421 O O . PRO A 1 189 ? 4.337 -9.798 -8.561 1.00 89.50 189 PRO A O 1
ATOM 1424 N N . ARG A 1 190 ? 3.807 -11.960 -8.852 1.00 90.62 190 ARG A N 1
ATOM 1425 C CA . ARG A 1 190 ? 2.379 -11.685 -9.011 1.00 90.62 190 ARG A CA 1
ATOM 1426 C C . ARG A 1 190 ? 1.798 -11.435 -7.631 1.00 90.62 190 ARG A C 1
ATOM 1428 O O . ARG A 1 190 ? 1.624 -12.363 -6.850 1.00 90.62 190 ARG A O 1
ATOM 1435 N N . PHE A 1 191 ? 1.525 -10.174 -7.352 1.00 89.81 191 PHE A N 1
ATOM 1436 C CA . PHE A 1 191 ? 0.874 -9.765 -6.125 1.00 89.81 191 PHE A CA 1
ATOM 1437 C C . PHE A 1 191 ? -0.639 -9.828 -6.271 1.00 89.81 191 PHE A C 1
ATOM 1439 O O . PHE A 1 191 ? -1.178 -9.557 -7.348 1.00 89.81 191 PHE A O 1
ATOM 1446 N N . ALA A 1 192 ? -1.322 -10.159 -5.179 1.00 95.38 192 ALA A N 1
ATOM 1447 C CA . ALA A 1 192 ? -2.767 -10.032 -5.147 1.00 95.38 192 ALA A CA 1
ATOM 1448 C C . ALA A 1 192 ? -3.153 -8.547 -5.208 1.00 95.38 192 ALA A C 1
ATOM 1450 O O . ALA A 1 192 ? -2.465 -7.686 -4.660 1.00 95.38 192 ALA A O 1
ATOM 1451 N N . ALA A 1 193 ? -4.255 -8.249 -5.885 1.00 95.12 193 ALA A N 1
ATOM 1452 C CA . ALA A 1 193 ? -4.869 -6.931 -5.881 1.00 95.12 193 ALA A CA 1
ATOM 1453 C C . ALA A 1 193 ? -6.257 -7.053 -5.256 1.00 95.12 193 ALA A C 1
ATOM 1455 O O . ALA A 1 193 ? -6.956 -8.037 -5.501 1.00 95.12 193 ALA A O 1
ATOM 1456 N N . LEU A 1 194 ? -6.656 -6.047 -4.478 1.00 96.75 194 LEU A N 1
ATOM 1457 C CA . LEU A 1 194 ? -8.016 -5.967 -3.953 1.00 96.75 194 LEU A CA 1
ATOM 1458 C C . LEU A 1 194 ? -9.005 -5.927 -5.118 1.00 96.75 194 LEU A C 1
ATOM 1460 O O . LEU A 1 194 ? -8.850 -5.105 -6.027 1.00 96.75 194 LEU A O 1
ATOM 1464 N N . ASP A 1 195 ? -10.021 -6.786 -5.091 1.00 97.00 195 ASP A N 1
ATOM 1465 C CA . ASP A 1 195 ? -11.103 -6.747 -6.074 1.00 97.00 195 ASP A CA 1
ATOM 1466 C C . ASP A 1 195 ? -12.027 -5.525 -5.863 1.00 97.00 195 ASP A C 1
ATOM 1468 O O . ASP A 1 195 ? -11.835 -4.709 -4.958 1.00 97.00 195 ASP A O 1
ATOM 1472 N N . LYS A 1 196 ? -13.040 -5.352 -6.723 1.00 97.19 196 LYS A N 1
ATOM 1473 C CA . LYS A 1 196 ? -13.969 -4.211 -6.620 1.00 97.19 196 LYS A CA 1
ATOM 1474 C C . LYS A 1 196 ? -14.721 -4.187 -5.280 1.00 97.19 196 LYS A C 1
ATOM 1476 O O . LYS A 1 196 ? -14.892 -3.109 -4.717 1.00 97.19 196 LYS A O 1
ATOM 1481 N N . ARG A 1 197 ? -15.157 -5.346 -4.778 1.00 97.50 197 ARG A N 1
ATOM 1482 C CA . ARG A 1 197 ? -15.910 -5.475 -3.522 1.00 97.50 197 ARG A CA 1
ATOM 1483 C C . ARG A 1 197 ? -15.007 -5.199 -2.322 1.00 97.50 197 ARG A C 1
ATOM 1485 O O . ARG A 1 197 ? -15.392 -4.434 -1.448 1.00 97.50 197 ARG A O 1
ATOM 1492 N N . GLN A 1 198 ? -13.802 -5.757 -2.315 1.00 97.50 198 GLN A N 1
ATOM 1493 C CA . GLN A 1 198 ? -12.797 -5.560 -1.275 1.00 97.50 198 GLN A CA 1
ATOM 1494 C C . GLN A 1 198 ? -12.339 -4.102 -1.198 1.00 97.50 198 GLN A C 1
ATOM 1496 O O . GLN A 1 198 ? -12.211 -3.565 -0.104 1.00 97.50 198 GLN A O 1
ATOM 1501 N N . ARG A 1 199 ? -12.147 -3.425 -2.341 1.00 97.31 199 ARG A N 1
ATOM 1502 C CA . ARG A 1 199 ? -11.843 -1.983 -2.354 1.00 97.31 199 ARG A CA 1
ATOM 1503 C C . ARG A 1 199 ? -12.966 -1.158 -1.734 1.00 97.31 199 ARG A C 1
ATOM 1505 O O . ARG A 1 199 ? -12.676 -0.270 -0.944 1.00 97.31 199 ARG A O 1
ATOM 1512 N N . LEU A 1 200 ? -14.223 -1.463 -2.062 1.00 96.88 200 LEU A N 1
ATOM 1513 C CA . LEU A 1 200 ? -15.375 -0.779 -1.470 1.00 96.88 200 LEU A CA 1
ATOM 1514 C C . LEU A 1 200 ? -15.475 -1.048 0.038 1.00 96.88 200 LEU A C 1
ATOM 1516 O O . LEU A 1 200 ? -15.726 -0.133 0.810 1.00 96.88 200 LEU A O 1
ATOM 1520 N N . GLN A 1 201 ? -15.225 -2.287 0.462 1.00 96.44 201 GLN A N 1
ATOM 1521 C CA . GLN A 1 201 ? -15.189 -2.662 1.873 1.00 96.44 201 GLN A CA 1
ATOM 1522 C C . GLN A 1 201 ? -14.105 -1.886 2.631 1.00 96.44 201 GLN A C 1
ATOM 1524 O O . GLN A 1 201 ? -14.410 -1.255 3.633 1.00 96.44 201 GLN A O 1
ATOM 1529 N N . VAL A 1 202 ? -12.868 -1.872 2.124 1.00 96.56 202 VAL A N 1
ATOM 1530 C CA . VAL A 1 202 ? -11.744 -1.118 2.708 1.00 96.56 202 VAL A CA 1
ATOM 1531 C C . VAL A 1 202 ? -12.019 0.387 2.737 1.00 96.56 202 VAL A C 1
ATOM 1533 O O . VAL A 1 202 ? -11.668 1.053 3.706 1.00 96.56 202 VAL A O 1
ATOM 1536 N N . HIS A 1 203 ? -12.661 0.923 1.699 1.00 96.06 203 HIS A N 1
ATOM 1537 C CA . HIS A 1 203 ? -13.065 2.326 1.638 1.00 96.06 203 HIS A CA 1
ATOM 1538 C C . HIS A 1 203 ? -14.117 2.676 2.702 1.00 96.06 203 HIS A C 1
ATOM 1540 O O . HIS A 1 203 ? -14.068 3.760 3.271 1.00 96.06 203 HIS A O 1
ATOM 1546 N N . ASN A 1 204 ? -15.045 1.760 2.988 1.00 96.12 204 ASN A N 1
ATOM 1547 C CA . ASN A 1 204 ? -16.158 1.992 3.912 1.00 96.12 204 ASN A CA 1
ATOM 1548 C C . ASN A 1 204 ? -15.847 1.639 5.377 1.00 96.12 204 ASN A C 1
ATOM 1550 O O . ASN A 1 204 ? -16.665 1.930 6.244 1.00 96.12 204 ASN A O 1
ATOM 1554 N N . MET A 1 205 ? -14.708 1.004 5.669 1.00 95.69 205 MET A N 1
ATOM 1555 C CA . MET A 1 205 ? -14.233 0.828 7.048 1.00 95.69 205 MET A CA 1
ATOM 1556 C C . MET A 1 205 ? -13.981 2.195 7.682 1.00 95.69 205 MET A C 1
ATOM 1558 O O . MET A 1 205 ? -13.515 3.098 6.993 1.00 95.69 205 MET A O 1
ATOM 1562 N N . ASP A 1 206 ? -14.198 2.356 8.982 1.00 94.81 206 ASP A N 1
ATOM 1563 C CA . ASP A 1 206 ? -13.657 3.499 9.720 1.00 94.81 206 ASP A CA 1
ATOM 1564 C C . ASP A 1 206 ? -12.117 3.429 9.785 1.00 94.81 206 ASP A C 1
ATOM 1566 O O . ASP A 1 206 ? -11.501 2.407 9.460 1.00 94.81 206 ASP A O 1
ATOM 1570 N N . LYS A 1 207 ? -11.485 4.553 10.140 1.00 94.62 207 LYS A N 1
ATOM 1571 C CA . LYS A 1 207 ? -10.020 4.691 10.154 1.00 94.62 207 LYS A CA 1
ATOM 1572 C C . LYS A 1 207 ? -9.368 3.655 11.075 1.00 94.62 207 LYS A C 1
ATOM 1574 O O . LYS A 1 207 ? -8.431 2.979 10.654 1.00 94.62 207 LYS A O 1
ATOM 1579 N N . SER A 1 208 ? -9.890 3.506 12.293 1.00 94.31 208 SER A N 1
ATOM 1580 C CA . SER A 1 208 ? -9.342 2.616 13.321 1.00 94.31 208 SER A CA 1
ATOM 1581 C C . SER A 1 208 ? -9.427 1.149 12.882 1.00 94.31 208 SER A C 1
ATOM 1583 O O . SER A 1 208 ? -8.402 0.464 12.836 1.00 94.31 208 SER A O 1
ATOM 1585 N N . THR A 1 209 ? -10.596 0.688 12.414 1.00 95.19 209 THR A N 1
ATOM 1586 C CA . THR A 1 209 ? -10.771 -0.660 11.837 1.00 95.19 209 THR A CA 1
ATOM 1587 C C . THR A 1 209 ? -9.811 -0.914 10.685 1.00 95.19 209 THR A C 1
ATOM 1589 O O . THR A 1 209 ? -9.219 -1.992 10.580 1.00 95.19 209 THR A O 1
ATOM 1592 N N . PHE A 1 210 ? -9.668 0.059 9.785 1.00 96.06 210 PHE A N 1
ATOM 1593 C CA . PHE A 1 210 ? -8.830 -0.074 8.602 1.00 96.06 210 PHE A CA 1
ATOM 1594 C C . PHE A 1 210 ? -7.350 -0.241 8.964 1.00 96.06 210 PHE A C 1
ATOM 1596 O O . PHE A 1 210 ? -6.714 -1.192 8.498 1.00 96.06 210 PHE A O 1
ATOM 1603 N N . LEU A 1 211 ? -6.815 0.630 9.824 1.00 96.38 211 LEU A N 1
ATOM 1604 C CA . LEU A 1 211 ? -5.425 0.550 10.277 1.00 96.38 211 LEU A CA 1
ATOM 1605 C C . LEU A 1 211 ? -5.177 -0.732 11.075 1.00 96.38 211 LEU A C 1
ATOM 1607 O O . LEU A 1 211 ? -4.221 -1.451 10.782 1.00 96.38 211 LEU A O 1
ATOM 1611 N N . TRP A 1 212 ? -6.087 -1.091 11.986 1.00 96.06 212 TRP A N 1
ATOM 1612 C CA . TRP A 1 212 ? -6.013 -2.341 12.746 1.00 96.06 212 TRP A CA 1
ATOM 1613 C C . TRP A 1 212 ? -6.008 -3.578 11.837 1.00 96.06 212 TRP A C 1
ATOM 1615 O O . TRP A 1 212 ? -5.295 -4.551 12.088 1.00 96.06 212 TRP A O 1
ATOM 1625 N N . THR A 1 213 ? -6.778 -3.540 10.744 1.00 96.25 213 THR A N 1
ATOM 1626 C CA . THR A 1 213 ? -6.827 -4.621 9.752 1.00 96.25 213 THR A CA 1
ATOM 1627 C C . THR A 1 213 ? -5.515 -4.729 8.972 1.00 96.25 213 THR A C 1
ATOM 1629 O O . THR A 1 213 ? -5.053 -5.838 8.714 1.00 96.25 213 THR A O 1
ATOM 1632 N N . LEU A 1 214 ? -4.886 -3.608 8.604 1.00 97.19 214 LEU A N 1
ATOM 1633 C CA . LEU A 1 214 ? -3.636 -3.609 7.835 1.00 97.19 214 LEU A CA 1
ATOM 1634 C C . LEU A 1 214 ? -2.391 -3.918 8.669 1.00 97.19 214 LEU A C 1
ATOM 1636 O O . LEU A 1 214 ? -1.479 -4.577 8.161 1.00 97.19 214 LEU A O 1
ATOM 1640 N N . LEU A 1 215 ? -2.348 -3.463 9.922 1.00 96.75 215 LEU A N 1
ATOM 1641 C CA . LEU A 1 215 ? -1.191 -3.561 10.811 1.00 96.75 215 LEU A CA 1
ATOM 1642 C C . LEU A 1 215 ? -0.534 -4.959 10.834 1.00 96.75 215 LEU A C 1
ATOM 1644 O O . LEU A 1 215 ? 0.650 -5.048 10.505 1.00 96.75 215 LEU A O 1
ATOM 1648 N N . PRO A 1 216 ? -1.245 -6.079 11.099 1.00 97.19 216 PRO A N 1
ATOM 1649 C CA . PRO A 1 216 ? -0.612 -7.402 11.139 1.00 97.19 216 PRO A CA 1
ATOM 1650 C C . PRO A 1 216 ? 0.015 -7.816 9.799 1.00 97.19 216 PRO A C 1
ATOM 1652 O O . PRO A 1 216 ? 0.982 -8.581 9.770 1.00 97.19 216 PRO A O 1
ATOM 1655 N N . HIS A 1 217 ? -0.521 -7.330 8.676 1.00 97.88 217 HIS A N 1
ATOM 1656 C CA . HIS A 1 217 ? 0.021 -7.613 7.350 1.00 97.88 217 HIS A CA 1
ATOM 1657 C C . HIS A 1 217 ? 1.267 -6.774 7.057 1.00 97.88 217 HIS A C 1
ATOM 1659 O O . HIS A 1 217 ? 2.214 -7.291 6.464 1.00 97.88 217 HIS A O 1
ATOM 1665 N N . ILE A 1 218 ? 1.295 -5.520 7.515 1.00 97.88 218 ILE A N 1
ATOM 1666 C CA . ILE A 1 218 ? 2.460 -4.634 7.416 1.00 97.88 218 ILE A CA 1
ATOM 1667 C C . ILE A 1 218 ? 3.614 -5.191 8.249 1.00 97.88 218 ILE A C 1
ATOM 1669 O O . ILE A 1 218 ? 4.691 -5.419 7.698 1.00 97.88 218 ILE A O 1
ATOM 1673 N N . SER A 1 219 ? 3.380 -5.507 9.527 1.00 97.88 219 SER A N 1
ATOM 1674 C CA . SER A 1 219 ? 4.408 -6.069 10.415 1.00 97.88 219 SER A CA 1
ATOM 1675 C C . SER A 1 219 ? 4.961 -7.384 9.870 1.00 97.88 219 SER A C 1
ATOM 1677 O O . SER A 1 219 ? 6.174 -7.592 9.837 1.00 97.88 219 SER A O 1
ATOM 1679 N N . ARG A 1 220 ? 4.089 -8.258 9.346 1.00 97.69 220 ARG A N 1
ATOM 1680 C CA . ARG A 1 220 ? 4.528 -9.487 8.678 1.00 97.69 220 ARG A CA 1
ATOM 1681 C C . ARG A 1 220 ? 5.374 -9.197 7.441 1.00 97.69 220 ARG A C 1
ATOM 1683 O O . ARG A 1 220 ? 6.407 -9.830 7.265 1.00 97.69 220 ARG A O 1
ATOM 1690 N N . SER A 1 221 ? 4.950 -8.271 6.582 1.00 96.56 221 SER A N 1
ATOM 1691 C CA . SER A 1 221 ? 5.693 -7.971 5.359 1.00 96.56 221 SER A CA 1
ATOM 1692 C C . SER A 1 221 ? 7.049 -7.317 5.643 1.00 96.56 221 SER A C 1
ATOM 1694 O O . SER A 1 221 ? 7.975 -7.528 4.863 1.00 96.56 221 SER A O 1
ATOM 1696 N N . LEU A 1 222 ? 7.180 -6.550 6.731 1.00 96.62 222 LEU A N 1
ATOM 1697 C CA . LEU A 1 222 ? 8.462 -6.034 7.220 1.00 96.62 222 LEU A CA 1
ATOM 1698 C C . LEU A 1 222 ? 9.371 -7.174 7.692 1.00 96.62 222 LEU A C 1
ATOM 1700 O O . LEU A 1 222 ? 10.526 -7.244 7.276 1.00 96.62 222 LEU A O 1
ATOM 1704 N N . ALA A 1 223 ? 8.831 -8.115 8.473 1.00 96.62 223 ALA A N 1
ATOM 1705 C CA . ALA A 1 223 ? 9.566 -9.295 8.923 1.00 96.62 223 ALA A CA 1
ATOM 1706 C C . ALA A 1 223 ? 10.027 -10.181 7.749 1.00 96.62 223 ALA A C 1
ATOM 1708 O O . ALA A 1 223 ? 11.195 -10.566 7.689 1.00 96.62 223 ALA A O 1
ATOM 1709 N N . ASP A 1 224 ? 9.146 -10.443 6.776 1.00 94.56 224 ASP A N 1
ATOM 1710 C CA . ASP A 1 224 ? 9.461 -11.214 5.565 1.00 94.56 224 ASP A CA 1
ATOM 1711 C C . ASP A 1 224 ? 10.564 -10.525 4.729 1.00 94.56 224 ASP A C 1
ATOM 1713 O O . ASP A 1 224 ? 11.419 -11.195 4.146 1.00 94.56 224 ASP A O 1
ATOM 1717 N N . ALA A 1 225 ? 10.583 -9.187 4.713 1.00 93.19 225 ALA A N 1
ATOM 1718 C CA . ALA A 1 225 ? 11.606 -8.379 4.051 1.00 93.19 225 ALA A CA 1
ATOM 1719 C C . ALA A 1 225 ? 12.889 -8.183 4.884 1.00 93.19 225 ALA A C 1
ATOM 1721 O O . ALA A 1 225 ? 13.854 -7.620 4.369 1.00 93.19 225 ALA A O 1
ATOM 1722 N N . ARG A 1 226 ? 12.913 -8.642 6.146 1.00 95.38 226 ARG A N 1
ATOM 1723 C CA . ARG A 1 226 ? 13.982 -8.381 7.131 1.00 95.38 226 ARG A CA 1
ATOM 1724 C C . ARG A 1 226 ? 14.278 -6.888 7.298 1.00 95.38 226 ARG A C 1
ATOM 1726 O O . ARG A 1 226 ? 15.433 -6.472 7.348 1.00 95.38 226 ARG A O 1
ATOM 1733 N N . LEU A 1 227 ? 13.215 -6.092 7.338 1.00 95.25 227 LEU A N 1
ATOM 1734 C CA . LEU A 1 227 ? 13.267 -4.649 7.513 1.00 95.25 227 LEU A CA 1
ATOM 1735 C C . LEU A 1 227 ? 12.840 -4.276 8.926 1.00 95.25 227 LEU A C 1
ATOM 1737 O O . LEU A 1 227 ? 11.751 -4.639 9.366 1.00 95.25 227 LEU A O 1
ATOM 1741 N N . GLU A 1 228 ? 13.679 -3.497 9.598 1.00 95.94 228 GLU A N 1
ATOM 1742 C CA . GLU A 1 228 ? 13.345 -2.866 10.870 1.00 95.94 228 GLU A CA 1
ATOM 1743 C C . GLU A 1 228 ? 12.837 -1.448 10.596 1.00 95.94 228 GLU A C 1
ATOM 1745 O O . GLU A 1 228 ? 13.534 -0.624 9.997 1.00 95.94 228 GLU A O 1
ATOM 1750 N N . ALA A 1 229 ? 11.588 -1.195 10.984 1.00 96.88 229 ALA A N 1
ATOM 1751 C CA . ALA A 1 229 ? 10.915 0.091 10.815 1.00 96.88 229 ALA A CA 1
ATOM 1752 C C . ALA A 1 229 ? 10.027 0.399 12.038 1.00 96.88 229 ALA A C 1
ATOM 1754 O O . ALA A 1 229 ? 8.804 0.485 11.889 1.00 96.88 229 ALA A O 1
ATOM 1755 N N . PRO A 1 230 ? 10.604 0.484 13.253 1.00 96.62 230 PRO A N 1
ATOM 1756 C CA . PRO A 1 230 ? 9.829 0.698 14.472 1.00 96.62 230 PRO A CA 1
ATOM 1757 C C . PRO A 1 230 ? 9.053 2.017 14.431 1.00 96.62 230 PRO A C 1
ATOM 1759 O O . PRO A 1 230 ? 7.888 2.025 14.803 1.00 96.62 230 PRO A O 1
ATOM 1762 N N . GLU A 1 231 ? 9.627 3.086 13.872 1.00 96.62 231 GLU A N 1
ATOM 1763 C CA . GLU A 1 231 ? 8.970 4.395 13.778 1.00 96.62 231 GLU A CA 1
ATOM 1764 C C . GLU A 1 231 ? 7.721 4.335 12.887 1.00 96.62 231 GLU A C 1
ATOM 1766 O O . GLU A 1 231 ? 6.700 4.955 13.171 1.00 96.62 231 GLU A O 1
ATOM 1771 N N . LEU A 1 232 ? 7.776 3.550 11.805 1.00 96.44 232 LEU A N 1
ATOM 1772 C CA . LEU A 1 232 ? 6.629 3.335 10.923 1.00 96.44 232 LEU A CA 1
ATOM 1773 C C . LEU A 1 232 ? 5.502 2.588 11.645 1.00 96.44 232 LEU A C 1
ATOM 1775 O O . LEU A 1 232 ? 4.335 2.925 11.457 1.00 96.44 232 LEU A O 1
ATOM 1779 N N . LEU A 1 233 ? 5.847 1.561 12.427 1.00 97.25 233 LEU A N 1
ATOM 1780 C CA . LEU A 1 233 ? 4.870 0.787 13.191 1.00 97.25 233 LEU A CA 1
ATOM 1781 C C . LEU A 1 233 ? 4.267 1.624 14.316 1.00 97.25 233 LEU A C 1
ATOM 1783 O O . LEU A 1 233 ? 3.050 1.638 14.437 1.00 97.25 233 LEU A O 1
ATOM 1787 N N . GLU A 1 234 ? 5.081 2.385 15.043 1.00 96.31 234 GLU A N 1
ATOM 1788 C CA . GLU A 1 234 ? 4.637 3.274 16.119 1.00 96.31 234 GLU A CA 1
ATOM 1789 C C . GLU A 1 234 ? 3.634 4.321 15.614 1.00 96.31 234 GLU A C 1
ATOM 1791 O O . GLU A 1 234 ? 2.583 4.502 16.223 1.00 96.31 234 GLU A O 1
ATOM 1796 N N . ILE A 1 235 ? 3.886 4.939 14.451 1.00 95.25 235 ILE A N 1
ATOM 1797 C CA . ILE A 1 235 ? 2.945 5.888 13.827 1.00 95.25 235 ILE A CA 1
ATOM 1798 C C . ILE A 1 235 ? 1.588 5.229 13.543 1.00 95.25 235 ILE A C 1
ATOM 1800 O O . ILE A 1 235 ? 0.545 5.853 13.733 1.00 95.25 235 ILE A O 1
ATOM 1804 N N . ILE A 1 236 ? 1.585 3.985 13.052 1.00 96.12 236 ILE A N 1
ATOM 1805 C CA . ILE A 1 236 ? 0.342 3.278 12.717 1.00 96.12 236 ILE A CA 1
ATOM 1806 C C . ILE A 1 236 ? -0.359 2.804 13.994 1.00 96.12 236 ILE A C 1
ATOM 1808 O O . ILE A 1 236 ? -1.573 2.935 14.095 1.00 96.12 236 ILE A O 1
ATOM 1812 N N . GLU A 1 237 ? 0.385 2.264 14.958 1.00 95.38 237 GLU A N 1
ATOM 1813 C CA . GLU A 1 237 ? -0.132 1.750 16.229 1.00 95.38 237 GLU A CA 1
ATOM 1814 C C . GLU A 1 237 ? -0.727 2.856 17.098 1.00 95.38 237 GLU A C 1
ATOM 1816 O O . GLU A 1 237 ? -1.785 2.649 17.684 1.00 95.38 237 GLU A O 1
ATOM 1821 N N . TRP A 1 238 ? -0.111 4.041 17.125 1.00 93.88 238 TRP A N 1
ATOM 1822 C CA . TRP A 1 238 ? -0.630 5.204 17.849 1.00 93.88 238 TRP A CA 1
ATOM 1823 C C . TRP A 1 238 ? -2.023 5.631 17.368 1.00 93.88 238 TRP A C 1
ATOM 1825 O O . TRP A 1 238 ? -2.832 6.135 18.141 1.00 93.88 238 TRP A O 1
ATOM 1835 N N . GLU A 1 239 ? -2.312 5.420 16.085 1.00 94.50 239 GLU A N 1
ATOM 1836 C CA . GLU A 1 239 ? -3.589 5.770 15.457 1.00 94.50 239 GLU A CA 1
ATOM 1837 C C . GLU A 1 239 ? -4.649 4.666 15.564 1.00 94.50 239 GLU A C 1
ATOM 1839 O O . GLU A 1 239 ? -5.798 4.852 15.155 1.00 94.50 239 GLU A O 1
ATOM 1844 N N . VAL A 1 240 ? -4.276 3.498 16.086 1.00 94.38 240 VAL A N 1
ATOM 1845 C CA . VAL A 1 240 ? -5.196 2.388 16.317 1.00 94.38 240 VAL A CA 1
ATOM 1846 C C . VAL A 1 240 ? -5.732 2.488 17.741 1.00 94.38 240 VAL A C 1
ATOM 1848 O O . VAL A 1 240 ? -5.037 2.196 18.711 1.00 94.38 240 VAL A O 1
ATOM 1851 N N . ASP A 1 241 ? -7.009 2.846 17.874 1.00 87.06 241 ASP A N 1
ATOM 1852 C CA . ASP A 1 241 ? -7.678 2.849 19.176 1.00 87.06 241 ASP A CA 1
ATOM 1853 C C . ASP A 1 241 ? -7.704 1.439 19.788 1.00 87.06 241 ASP A C 1
ATOM 1855 O O . ASP A 1 241 ? -8.245 0.491 19.213 1.00 87.06 241 ASP A O 1
ATOM 1859 N N . ALA A 1 242 ? -7.181 1.307 21.009 1.00 77.00 242 ALA A N 1
ATOM 1860 C CA . ALA A 1 242 ? -7.035 0.022 21.699 1.00 77.00 242 ALA A CA 1
ATOM 1861 C C . ALA A 1 242 ? -8.364 -0.652 22.110 1.00 77.00 242 ALA A C 1
ATOM 1863 O O . ALA A 1 242 ? -8.356 -1.785 22.590 1.00 77.00 242 ALA A O 1
ATOM 1864 N N . GLN A 1 243 ? -9.509 0.024 21.972 1.00 75.06 243 GLN A N 1
ATOM 1865 C CA . GLN A 1 243 ? -10.756 -0.371 22.641 1.00 75.06 243 GLN A CA 1
ATOM 1866 C C . GLN A 1 243 ? -11.751 -1.170 21.789 1.00 75.06 243 GLN A C 1
ATOM 1868 O O . GLN A 1 243 ? -12.803 -1.547 22.305 1.00 75.06 243 GLN A O 1
ATOM 1873 N N . GLN A 1 244 ? -11.459 -1.469 20.522 1.00 81.19 244 GLN A N 1
ATOM 1874 C CA . GLN A 1 244 ? -12.452 -2.096 19.646 1.00 81.19 244 GLN A CA 1
ATOM 1875 C C . GLN A 1 244 ? -12.076 -3.509 19.186 1.00 81.19 244 GLN A C 1
ATOM 1877 O O . GLN A 1 244 ? -10.977 -3.788 18.709 1.00 81.19 244 GLN A O 1
ATOM 1882 N N . VAL A 1 245 ? -13.044 -4.418 19.324 1.00 81.44 245 VAL A N 1
ATOM 1883 C CA . VAL A 1 245 ? -12.976 -5.785 18.804 1.00 81.44 245 VAL A CA 1
ATOM 1884 C C . VAL A 1 245 ? -13.598 -5.793 17.414 1.00 81.44 245 VAL A C 1
ATOM 1886 O O . VAL A 1 245 ? -14.817 -5.716 17.271 1.00 81.44 245 VAL A O 1
ATOM 1889 N N . TYR A 1 246 ? -12.765 -5.916 16.383 1.00 85.19 246 TYR A N 1
ATOM 1890 C CA . TYR A 1 246 ? -13.223 -5.915 14.996 1.00 85.19 246 TYR A CA 1
ATOM 1891 C C . TYR A 1 246 ? -13.355 -7.326 14.423 1.00 85.19 246 TYR A C 1
ATOM 1893 O O . TYR A 1 246 ? -12.495 -8.194 14.603 1.00 85.19 246 TYR A O 1
ATOM 1901 N N . HIS A 1 247 ? -14.434 -7.555 13.674 1.00 87.94 247 HIS A N 1
ATOM 1902 C CA . HIS A 1 247 ? -14.635 -8.811 12.964 1.00 87.94 247 HIS A CA 1
ATOM 1903 C C . HIS A 1 247 ? -13.726 -8.881 11.728 1.00 87.94 247 HIS A C 1
ATOM 1905 O O . HIS A 1 247 ? -13.846 -8.079 10.801 1.00 87.94 247 HIS A O 1
ATOM 1911 N N . ARG A 1 248 ? -12.851 -9.891 11.667 1.00 90.50 248 ARG A N 1
ATOM 1912 C CA . ARG A 1 248 ? -11.972 -10.113 10.509 1.00 90.50 248 ARG A CA 1
ATOM 1913 C C . ARG A 1 248 ? -12.691 -10.829 9.372 1.00 90.50 248 ARG A C 1
ATOM 1915 O O . ARG A 1 248 ? -13.132 -11.970 9.512 1.00 90.50 248 ARG A O 1
ATOM 1922 N N . ASP A 1 249 ? -12.736 -10.191 8.207 1.00 95.50 249 ASP A N 1
ATOM 1923 C CA . ASP A 1 249 ? -13.118 -10.855 6.964 1.00 95.50 249 ASP A CA 1
ATOM 1924 C C . ASP A 1 249 ? -11.954 -11.713 6.445 1.00 95.50 249 ASP A C 1
ATOM 1926 O O . ASP A 1 249 ? -10.917 -11.206 6.013 1.00 95.50 249 ASP A O 1
ATOM 1930 N N . ARG A 1 250 ? -12.137 -13.038 6.458 1.00 96.50 250 ARG A N 1
ATOM 1931 C CA . ARG A 1 250 ? -11.118 -14.009 6.028 1.00 96.50 250 ARG A CA 1
ATOM 1932 C C . ARG A 1 250 ? -10.691 -13.846 4.567 1.00 96.50 250 ARG A C 1
ATOM 1934 O O . ARG A 1 250 ? -9.564 -14.210 4.230 1.00 96.50 250 ARG A O 1
ATOM 1941 N N . HIS A 1 251 ? -11.574 -13.374 3.686 1.00 97.25 251 HIS A N 1
ATOM 1942 C CA . HIS A 1 251 ? -11.242 -13.210 2.269 1.00 97.25 251 HIS A CA 1
ATOM 1943 C C . HIS A 1 251 ? -10.357 -11.989 2.062 1.00 97.25 251 HIS A C 1
ATOM 1945 O O . HIS A 1 251 ? -9.357 -12.076 1.349 1.00 97.25 251 HIS A O 1
ATOM 1951 N N . LEU A 1 252 ? -10.700 -10.879 2.718 1.00 97.12 252 LEU A N 1
ATOM 1952 C CA . LEU A 1 252 ? -9.880 -9.675 2.710 1.00 97.12 252 LEU A CA 1
ATOM 1953 C C . LEU A 1 252 ? -8.503 -9.952 3.326 1.00 97.12 252 LEU A C 1
ATOM 1955 O O . LEU A 1 252 ? -7.495 -9.670 2.684 1.00 97.12 252 LEU A O 1
ATOM 1959 N N . ASP A 1 253 ? -8.459 -10.594 4.497 1.00 97.12 253 ASP A N 1
ATOM 1960 C CA . ASP A 1 253 ? -7.219 -10.973 5.189 1.00 97.12 253 ASP A CA 1
ATOM 1961 C C . ASP A 1 253 ? -6.296 -11.809 4.284 1.00 97.12 253 ASP A C 1
ATOM 1963 O O . ASP A 1 253 ? -5.107 -11.520 4.144 1.00 97.12 253 ASP A O 1
ATOM 1967 N N . ARG A 1 254 ? -6.855 -12.791 3.560 1.00 97.75 254 ARG A N 1
ATOM 1968 C CA . ARG A 1 254 ? -6.097 -13.601 2.596 1.00 97.75 254 ARG A CA 1
ATOM 1969 C C . ARG A 1 254 ? -5.506 -12.763 1.461 1.00 97.75 254 ARG A C 1
ATOM 1971 O O . ARG A 1 254 ? -4.363 -13.018 1.080 1.00 97.75 254 ARG A O 1
ATOM 1978 N N . THR A 1 255 ? -6.258 -11.806 0.915 1.00 97.88 255 THR A N 1
ATOM 1979 C CA . THR A 1 255 ? -5.766 -10.921 -0.152 1.00 97.88 255 THR A CA 1
ATOM 1980 C C . THR A 1 255 ? -4.677 -9.986 0.369 1.00 97.88 255 THR A C 1
ATOM 198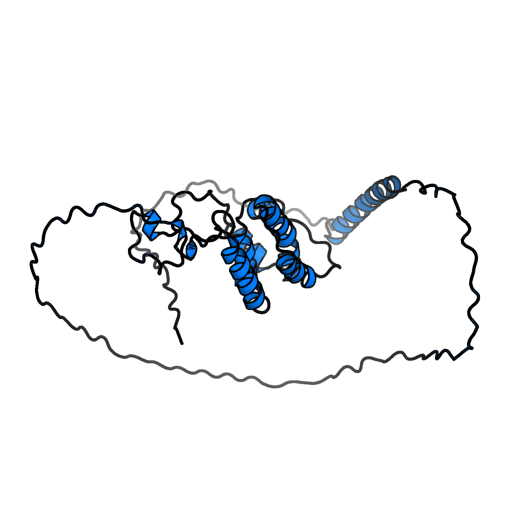2 O O . THR A 1 255 ? -3.601 -9.927 -0.223 1.00 97.88 255 THR A O 1
ATOM 1985 N N . LEU A 1 256 ? -4.912 -9.309 1.498 1.00 97.56 256 LEU A N 1
ATOM 1986 C CA . LEU A 1 256 ? -3.951 -8.392 2.123 1.00 97.56 256 LEU A CA 1
ATOM 1987 C C . LEU A 1 256 ? -2.633 -9.099 2.452 1.00 97.56 256 LEU A C 1
ATOM 1989 O O . LEU A 1 256 ? -1.552 -8.572 2.207 1.00 97.56 256 LEU A O 1
ATOM 1993 N N . ARG A 1 257 ? -2.713 -10.353 2.900 1.00 97.12 257 ARG A N 1
ATOM 1994 C CA . ARG A 1 257 ? -1.558 -11.210 3.181 1.00 97.12 257 ARG A CA 1
ATOM 1995 C C . ARG A 1 257 ? -0.653 -11.483 1.970 1.00 97.12 257 ARG A C 1
ATOM 1997 O O . ARG A 1 257 ? 0.493 -11.885 2.160 1.00 97.12 257 ARG A O 1
ATOM 2004 N N . GLN A 1 258 ? -1.169 -11.329 0.753 1.00 96.31 258 GLN A N 1
ATOM 2005 C CA . GLN A 1 258 ? -0.457 -11.557 -0.511 1.00 96.31 258 GLN A CA 1
ATOM 2006 C C . GLN A 1 258 ? -0.051 -10.249 -1.211 1.00 96.31 258 GLN A C 1
ATOM 2008 O O . GLN A 1 258 ? 0.519 -10.285 -2.307 1.00 96.31 258 GLN A O 1
ATOM 2013 N N . MET A 1 259 ? -0.362 -9.097 -0.615 1.00 96.56 259 MET A N 1
ATOM 2014 C CA . MET A 1 259 ? 0.033 -7.791 -1.132 1.00 96.56 259 MET A CA 1
ATOM 2015 C C . MET A 1 259 ? 1.459 -7.438 -0.682 1.00 96.56 259 MET A C 1
ATOM 2017 O O . MET A 1 259 ? 1.851 -7.775 0.434 1.00 96.56 259 MET A O 1
ATOM 2021 N N . PRO A 1 260 ? 2.249 -6.749 -1.523 1.00 95.75 260 PRO A N 1
ATOM 2022 C CA . PRO A 1 260 ? 3.564 -6.264 -1.139 1.00 95.75 260 PRO A CA 1
ATOM 2023 C C . PRO A 1 260 ? 3.418 -5.100 -0.162 1.00 95.75 260 PRO A C 1
ATOM 2025 O O . PRO A 1 260 ? 2.423 -4.366 -0.202 1.00 95.75 260 PRO A O 1
ATOM 2028 N N . LEU A 1 261 ? 4.456 -4.873 0.644 1.00 96.88 261 LEU A N 1
ATOM 2029 C CA . LEU A 1 261 ? 4.506 -3.767 1.598 1.00 96.88 261 LEU A CA 1
ATOM 2030 C C . LEU A 1 261 ? 4.173 -2.417 0.944 1.00 96.88 261 LEU A C 1
ATOM 2032 O O . LEU A 1 261 ? 3.384 -1.651 1.489 1.00 96.88 261 LEU A O 1
ATOM 2036 N N . SER A 1 262 ? 4.692 -2.144 -0.259 1.00 95.69 262 SER A N 1
ATOM 2037 C CA . SER A 1 262 ? 4.388 -0.905 -0.987 1.00 95.69 262 SER A CA 1
ATOM 2038 C C . SER A 1 262 ? 2.899 -0.711 -1.278 1.00 95.69 262 SER A C 1
ATOM 2040 O O . SER A 1 262 ? 2.420 0.420 -1.232 1.00 95.69 262 SER A O 1
ATOM 2042 N N . ALA A 1 263 ? 2.155 -1.783 -1.560 1.00 96.00 263 ALA A N 1
ATOM 2043 C CA . ALA A 1 263 ? 0.723 -1.703 -1.830 1.00 96.00 263 ALA A CA 1
ATOM 2044 C C . ALA A 1 263 ? -0.089 -1.523 -0.542 1.00 96.00 263 ALA A C 1
ATOM 2046 O O . ALA A 1 263 ? -1.027 -0.731 -0.535 1.00 96.00 263 ALA A O 1
ATOM 2047 N N . LEU A 1 264 ? 0.295 -2.205 0.543 1.00 97.38 264 LEU A N 1
ATOM 2048 C CA . LEU A 1 264 ? -0.330 -2.032 1.860 1.00 97.38 264 LEU A CA 1
ATOM 2049 C C . LEU A 1 264 ? -0.183 -0.584 2.350 1.00 97.38 264 LEU A C 1
ATOM 2051 O O . LEU A 1 264 ? -1.164 0.044 2.739 1.00 97.38 264 LEU A O 1
ATOM 2055 N N . LEU A 1 265 ? 1.022 -0.017 2.245 1.00 96.88 265 LEU A N 1
ATOM 2056 C CA . LEU A 1 265 ? 1.281 1.372 2.630 1.00 96.88 265 LEU A CA 1
ATOM 2057 C C . LEU A 1 265 ? 0.592 2.374 1.694 1.00 96.88 265 LEU A C 1
ATOM 2059 O O . LEU A 1 265 ? 0.097 3.402 2.151 1.00 96.88 265 LEU A O 1
ATOM 2063 N N . ALA A 1 266 ? 0.495 2.068 0.395 1.00 95.06 266 ALA A N 1
ATOM 2064 C CA . ALA A 1 266 ? -0.259 2.894 -0.544 1.00 95.06 266 ALA A CA 1
ATOM 2065 C C . ALA A 1 266 ? -1.754 2.965 -0.193 1.00 95.06 266 ALA A C 1
ATOM 2067 O O . ALA A 1 266 ? -2.359 4.016 -0.392 1.00 95.06 266 ALA A O 1
ATOM 2068 N N . CYS A 1 267 ? -2.345 1.895 0.357 1.00 96.44 267 CYS A N 1
ATOM 2069 C CA . CYS A 1 267 ? -3.722 1.935 0.850 1.00 96.44 267 CYS A CA 1
ATOM 2070 C C . CYS A 1 267 ? -3.897 2.958 1.981 1.00 96.44 267 CYS A C 1
ATOM 2072 O O . CYS A 1 267 ? -4.904 3.658 1.989 1.00 96.44 267 CYS A O 1
ATOM 2074 N N . ILE A 1 268 ? -2.925 3.076 2.894 1.00 96.69 268 ILE A N 1
ATOM 2075 C CA . ILE A 1 268 ? -2.973 4.064 3.985 1.00 96.69 268 ILE A CA 1
ATOM 2076 C C . ILE A 1 268 ? -2.798 5.477 3.430 1.00 96.69 268 ILE A C 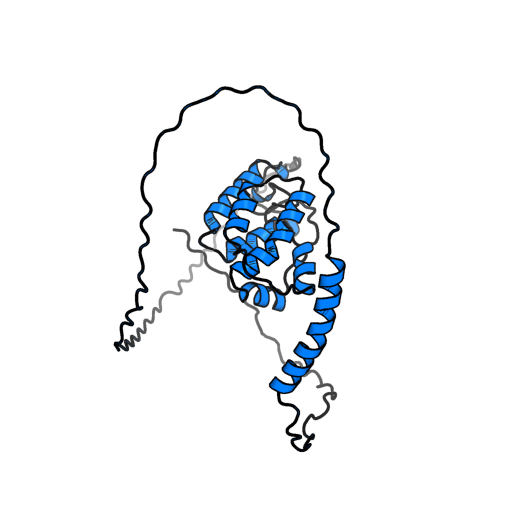1
ATOM 2078 O O . ILE A 1 268 ? -3.631 6.348 3.665 1.00 96.69 268 ILE A O 1
ATOM 2082 N N . VAL A 1 269 ? -1.755 5.687 2.623 1.00 95.69 269 VAL A N 1
ATOM 2083 C CA . VAL A 1 269 ? -1.418 6.997 2.044 1.00 95.69 269 VAL A CA 1
ATOM 2084 C C . VAL A 1 269 ? -2.537 7.559 1.164 1.00 95.69 269 VAL A C 1
ATOM 2086 O O . VAL A 1 269 ? -2.728 8.770 1.120 1.00 95.69 269 VAL A O 1
ATOM 2089 N N . ALA A 1 270 ? -3.271 6.706 0.446 1.00 94.69 270 ALA A N 1
ATOM 2090 C CA . ALA A 1 270 ? -4.372 7.141 -0.411 1.00 94.69 270 ALA A CA 1
ATOM 2091 C C . ALA A 1 270 ? -5.603 7.622 0.372 1.00 94.69 270 ALA A C 1
ATOM 2093 O O . ALA A 1 270 ? -6.450 8.306 -0.199 1.00 94.69 270 ALA A O 1
ATOM 2094 N N . ARG A 1 271 ? -5.721 7.234 1.643 1.00 94.38 271 ARG A N 1
ATOM 2095 C CA . ARG A 1 271 ? -6.918 7.441 2.455 1.00 94.38 271 ARG A CA 1
ATOM 2096 C C . ARG A 1 271 ? -6.705 8.481 3.556 1.00 94.38 271 ARG A C 1
ATOM 2098 O O . ARG A 1 271 ? -7.577 9.310 3.779 1.00 94.38 271 ARG A O 1
ATOM 2105 N N . GLU A 1 272 ? -5.548 8.458 4.212 1.00 92.69 272 GLU A N 1
ATOM 2106 C CA . GLU A 1 272 ? -5.278 9.243 5.418 1.00 92.69 272 GLU A CA 1
ATOM 2107 C C . GLU A 1 272 ? -4.351 10.429 5.116 1.00 92.69 272 GLU A C 1
ATOM 2109 O O . GLU A 1 272 ? -3.123 10.310 5.135 1.00 92.69 272 GLU A O 1
ATOM 2114 N N . THR A 1 273 ? -4.932 11.604 4.863 1.00 90.75 273 THR A N 1
ATOM 2115 C CA . THR A 1 273 ? -4.177 12.824 4.519 1.00 90.75 273 THR A CA 1
ATOM 2116 C C . THR A 1 273 ? -3.256 13.295 5.643 1.00 90.75 273 THR A C 1
ATOM 2118 O O . THR A 1 273 ? -2.183 13.826 5.372 1.00 90.75 273 THR A O 1
ATOM 2121 N N . ASN A 1 274 ? -3.642 13.074 6.902 1.00 93.00 274 ASN A N 1
ATOM 2122 C CA . ASN A 1 274 ? -2.863 13.511 8.066 1.00 93.00 274 ASN A CA 1
ATOM 2123 C C . ASN A 1 274 ? -1.583 12.685 8.247 1.00 93.00 274 ASN A C 1
ATOM 2125 O O . ASN A 1 274 ? -0.555 13.213 8.658 1.00 93.00 274 ASN A O 1
ATOM 2129 N N . LEU A 1 275 ? -1.634 11.397 7.896 1.00 92.81 275 LEU A N 1
ATOM 2130 C CA . LEU A 1 275 ? -0.492 10.484 7.984 1.00 92.81 275 LEU A CA 1
ATOM 2131 C C . LEU A 1 275 ? 0.357 10.486 6.716 1.00 92.81 275 LEU A C 1
ATOM 2133 O O . LEU A 1 275 ? 1.486 10.002 6.723 1.00 92.81 275 LEU A O 1
ATOM 2137 N N . GLN A 1 276 ? -0.176 11.020 5.618 1.00 95.00 276 GLN A N 1
ATOM 2138 C CA . GLN A 1 276 ? 0.436 10.941 4.302 1.00 95.00 276 GLN A CA 1
ATOM 2139 C C . GLN A 1 276 ? 1.880 11.455 4.277 1.00 95.00 276 GLN A C 1
ATOM 2141 O O . GLN A 1 276 ? 2.741 10.758 3.744 1.00 95.00 276 GLN A O 1
ATOM 2146 N N . SER A 1 277 ? 2.159 12.638 4.830 1.00 95.50 277 SER A N 1
ATOM 2147 C CA . SER A 1 277 ? 3.502 13.235 4.801 1.00 95.50 277 SER A CA 1
ATOM 2148 C C . SER A 1 277 ? 4.507 12.424 5.622 1.00 95.50 277 SER A C 1
ATOM 2150 O O . SER A 1 277 ? 5.557 12.051 5.100 1.00 95.50 277 SER A O 1
ATOM 2152 N N . LEU A 1 278 ? 4.148 12.080 6.862 1.00 95.88 278 LEU A N 1
ATOM 2153 C CA . LEU A 1 278 ? 4.980 11.292 7.775 1.00 95.88 278 LEU A CA 1
ATOM 2154 C C . LEU A 1 278 ? 5.270 9.897 7.208 1.00 95.88 278 LEU A C 1
ATOM 2156 O O . LEU A 1 278 ? 6.422 9.471 7.144 1.00 95.88 278 LEU A O 1
ATOM 2160 N N . LEU A 1 279 ? 4.242 9.199 6.716 1.00 95.31 279 LEU A N 1
ATOM 2161 C CA . LEU A 1 279 ? 4.408 7.880 6.107 1.00 95.31 279 LEU A CA 1
ATOM 2162 C C . LEU A 1 279 ? 5.248 7.949 4.831 1.00 95.31 279 LEU A C 1
ATOM 2164 O O . LEU A 1 279 ? 6.097 7.088 4.614 1.00 95.31 279 LEU A O 1
ATOM 2168 N N . GLN A 1 280 ? 5.047 8.957 3.977 1.00 94.44 280 GLN A N 1
ATOM 2169 C CA . GLN A 1 280 ? 5.858 9.124 2.768 1.00 94.44 280 GLN A CA 1
ATOM 2170 C C . GLN A 1 280 ? 7.329 9.384 3.092 1.00 94.44 280 GLN A C 1
ATOM 2172 O O . GLN A 1 280 ? 8.200 8.847 2.399 1.00 94.44 280 GLN A O 1
ATOM 2177 N N . GLU A 1 281 ? 7.613 10.161 4.136 1.00 95.81 281 GLU A N 1
ATOM 2178 C CA . GLU A 1 281 ? 8.973 10.380 4.616 1.00 95.81 281 GLU A CA 1
ATOM 2179 C C . GLU A 1 281 ? 9.605 9.063 5.079 1.00 95.81 281 GLU A C 1
ATOM 2181 O O . GLU A 1 281 ? 10.651 8.677 4.555 1.00 95.81 281 GLU A O 1
ATOM 2186 N N . GLN A 1 282 ? 8.929 8.310 5.952 1.00 96.62 282 GLN A N 1
ATOM 2187 C CA . GLN A 1 282 ? 9.425 7.018 6.442 1.00 96.62 282 GLN A CA 1
ATOM 2188 C C . GLN A 1 282 ? 9.616 5.996 5.311 1.00 96.62 282 GLN A C 1
ATOM 2190 O O . GLN A 1 282 ? 10.652 5.337 5.223 1.00 96.62 282 GLN A O 1
ATOM 2195 N N . ILE A 1 283 ? 8.676 5.910 4.364 1.00 94.75 283 ILE A N 1
ATOM 2196 C CA . ILE A 1 283 ? 8.807 5.061 3.166 1.00 94.75 283 ILE A CA 1
ATOM 2197 C C . ILE A 1 283 ? 10.028 5.468 2.337 1.00 94.75 283 ILE A C 1
ATOM 2199 O O . ILE A 1 283 ? 10.733 4.611 1.797 1.00 94.75 283 ILE A O 1
ATOM 2203 N N . THR A 1 284 ? 10.282 6.770 2.212 1.00 93.19 284 THR A N 1
ATOM 2204 C CA . THR A 1 284 ? 11.436 7.287 1.474 1.00 93.19 284 THR A CA 1
ATOM 2205 C C . THR A 1 284 ? 12.739 6.924 2.179 1.00 93.19 284 THR A C 1
ATOM 2207 O O . THR A 1 284 ? 13.654 6.435 1.516 1.00 93.19 284 THR A O 1
ATOM 2210 N N . GLN A 1 285 ? 12.807 7.071 3.504 1.00 94.62 285 GLN A N 1
ATOM 2211 C CA . GLN A 1 285 ? 13.962 6.658 4.302 1.00 94.62 285 GLN A CA 1
ATOM 2212 C C . GLN A 1 285 ? 14.220 5.147 4.179 1.00 94.62 285 GLN A C 1
ATOM 2214 O O . GLN A 1 285 ? 15.347 4.736 3.902 1.00 94.62 285 GLN A O 1
ATOM 2219 N N . LEU A 1 286 ? 13.182 4.309 4.271 1.00 94.81 286 LEU A N 1
ATOM 2220 C CA . LEU A 1 286 ? 13.309 2.856 4.095 1.00 94.81 286 LEU A CA 1
ATOM 2221 C C . LEU A 1 286 ? 13.822 2.479 2.701 1.00 94.81 286 LEU A C 1
ATOM 2223 O O . LEU A 1 286 ? 14.703 1.631 2.569 1.00 94.81 286 LEU A O 1
ATOM 2227 N N . ARG A 1 287 ? 13.329 3.142 1.649 1.00 92.94 287 ARG A N 1
ATOM 2228 C CA . ARG A 1 287 ? 13.819 2.931 0.276 1.00 92.94 287 ARG A CA 1
ATOM 2229 C C . ARG A 1 287 ? 15.271 3.354 0.082 1.00 92.94 287 ARG A C 1
ATOM 2231 O O . ARG A 1 287 ? 15.924 2.799 -0.790 1.00 92.94 287 ARG A O 1
ATOM 2238 N N . GLN A 1 288 ? 15.764 4.336 0.834 1.00 90.50 288 GLN A N 1
ATOM 2239 C CA . GLN A 1 288 ? 17.164 4.771 0.768 1.00 90.50 288 GLN A CA 1
ATOM 2240 C C . GLN A 1 288 ? 18.118 3.808 1.484 1.00 90.50 288 GLN A C 1
ATOM 2242 O O . GLN A 1 288 ? 19.285 3.736 1.111 1.00 90.50 288 GLN A O 1
ATOM 2247 N N . ARG A 1 289 ? 17.632 3.073 2.493 1.00 90.56 289 ARG A N 1
ATOM 2248 C CA . ARG A 1 289 ? 18.402 2.035 3.205 1.00 90.56 289 ARG A CA 1
ATOM 2249 C C . ARG A 1 289 ? 18.508 0.730 2.412 1.00 90.56 289 ARG A C 1
ATOM 2251 O O . ARG A 1 289 ? 19.377 -0.089 2.698 1.00 90.56 289 ARG A O 1
ATOM 2258 N N . LEU A 1 290 ? 17.616 0.529 1.446 1.00 86.38 290 LEU A N 1
ATOM 2259 C CA . LEU A 1 290 ? 17.593 -0.644 0.583 1.00 86.38 290 LEU A CA 1
ATOM 2260 C C . LEU A 1 290 ? 18.432 -0.426 -0.687 1.00 86.38 290 LEU A C 1
ATOM 2262 O O . LEU A 1 290 ? 18.467 0.696 -1.199 1.00 86.38 290 LEU A O 1
ATOM 2266 N N . PRO A 1 291 ? 19.089 -1.485 -1.193 1.00 73.25 291 PRO A N 1
ATOM 2267 C CA . PRO A 1 291 ? 19.850 -1.429 -2.437 1.00 73.25 291 PRO A CA 1
ATOM 2268 C C . PRO A 1 291 ? 18.977 -1.184 -3.680 1.00 73.25 291 PRO A C 1
ATOM 2270 O O . PRO A 1 291 ? 17.735 -1.387 -3.633 1.00 73.25 291 PRO A O 1
#

pLDDT: mean 73.88, std 21.29, range [28.23, 97.88]

Radius of gyration: 33.07 Å; Cα contacts (8 Å, |Δi|>4): 153; chains: 1; bounding box: 76×54×102 Å

Foldseek 3Di:
DDDDDDPDDDPPPPDDDDDDDDDPDDDDPPDDDDDDPVQPDVVNVVVVVVVVVVVVVVVVVVVPPDPPPPDDDDDDDDDDDDDDDDDDDDDDDDDDDDDDDDDDDDDDDDDDDDDDDDDDDDDDDDDDDDDDPDDPDDDPVPPPPPQPLDQAQQQQPPPFLHAAADPQVQVPDDPCRNVDNHRNDPDYPDFFDQDPVLVVVLLPDDLQLNLVLLLVLLVVLCVVSVHDQVVLSCLSVVSHDPPDDDDDDPVSSVRSNRHGNNVSLVSCLVRPVVCNVVSVVSSSVRSVVGD